Protein AF-A0A3N5YTM4-F1 (afdb_monomer)

Sequence (232 aa):
IAVLKCLGATTRQIIAAYLAQAVLLGIAGCALGLILAWAAMRSLPRLLGDLLPAGGWTARLTPSAAVQGVAIGLLVALLFSLVPLLDVRRVKPSLLLRDTGEGSGGRDWVRWAALAALVAALVGIASWQAASLRVGLAVSGGLAAVTLVLQAAGAALVRLLRPLASSRHVALRHAVLRLTRPGNQTRAVLLAVGLGTFFIVGVRSLQANLLREFSLAIDTTAADMFLIDVQP

Mean predicted aligned error: 11.57 Å

pLDDT: mean 79.08, std 13.73, range [43.31, 96.25]

Radius of gyration: 25.49 Å; Cα contacts (8 Å, |Δi|>4): 107; chains: 1; bounding box: 54×50×78 Å

Solvent-accessible surface area (backbone atoms only — not comparable to full-atom values): 13418 Å² total; per-residue (Å²): 108,61,68,49,46,74,74,67,50,49,74,66,58,54,52,50,52,55,49,50,51,47,51,52,52,24,52,53,49,36,53,52,49,50,53,49,50,52,53,50,48,66,45,45,56,77,77,40,51,92,78,49,71,99,64,88,78,77,72,69,90,50,70,67,59,53,53,51,50,42,52,52,45,40,49,51,41,50,49,66,47,48,58,62,55,56,56,58,75,70,65,53,67,78,58,74,79,42,93,60,95,69,82,73,96,65,88,56,63,66,59,53,51,49,52,50,49,42,52,51,49,52,40,48,52,41,14,58,75,57,78,28,64,69,56,11,49,50,53,49,49,49,54,50,49,51,51,49,49,48,53,49,50,47,52,47,52,47,58,69,44,51,71,49,45,75,46,90,50,65,69,55,19,55,54,36,51,55,66,65,39,91,88,43,62,64,56,59,50,50,44,55,53,50,53,51,50,49,50,56,50,46,53,52,48,51,52,52,49,50,53,50,50,53,53,50,55,54,73,76,64,65,67,94,70,85,85,80,85,80,80,133

Structure (mmCIF, N/CA/C/O backbone):
data_AF-A0A3N5YTM4-F1
#
_entry.id   AF-A0A3N5YTM4-F1
#
loop_
_atom_site.group_PDB
_atom_site.id
_atom_site.type_symbol
_atom_site.label_atom_id
_atom_site.label_alt_id
_atom_site.label_comp_id
_atom_site.label_asym_id
_atom_site.label_entity_id
_atom_site.label_seq_id
_atom_site.pdbx_PDB_ins_code
_atom_site.Cartn_x
_atom_site.Cartn_y
_atom_site.Cartn_z
_atom_site.occupancy
_atom_site.B_iso_or_equiv
_atom_site.auth_seq_id
_atom_site.auth_comp_id
_atom_site.auth_asym_id
_atom_site.auth_atom_id
_atom_site.pdbx_PDB_model_num
ATOM 1 N N . ILE A 1 1 ? -3.980 6.363 24.543 1.00 71.75 1 ILE A N 1
ATOM 2 C CA . ILE A 1 1 ? -4.808 7.590 24.364 1.00 71.75 1 ILE A CA 1
ATOM 3 C C . ILE A 1 1 ? -5.581 7.953 25.632 1.00 71.75 1 ILE A C 1
ATOM 5 O O . ILE A 1 1 ? -5.344 9.040 26.135 1.00 71.75 1 ILE A O 1
ATOM 9 N N . ALA A 1 2 ? -6.460 7.088 26.166 1.00 70.44 2 ALA A N 1
ATOM 10 C CA . ALA A 1 2 ? -7.223 7.398 27.389 1.00 70.44 2 ALA A CA 1
ATOM 11 C C . ALA A 1 2 ? -6.325 7.763 28.579 1.00 70.44 2 ALA A C 1
ATOM 13 O O . ALA A 1 2 ? -6.498 8.835 29.138 1.00 70.44 2 ALA A O 1
ATOM 14 N N . VAL A 1 3 ? -5.307 6.948 28.876 1.00 79.38 3 VAL A N 1
ATOM 15 C CA . VAL A 1 3 ? -4.342 7.226 29.957 1.00 79.38 3 VAL A CA 1
ATOM 16 C C . VAL A 1 3 ? -3.636 8.576 29.764 1.00 79.38 3 VAL A C 1
ATOM 18 O O . VAL A 1 3 ? -3.591 9.376 30.686 1.00 79.38 3 VAL A O 1
ATOM 21 N N . LEU A 1 4 ? -3.165 8.884 28.548 1.00 79.75 4 LEU A N 1
ATOM 22 C CA . LEU A 1 4 ? -2.533 10.177 28.238 1.00 79.75 4 LEU A CA 1
ATOM 23 C C . LEU A 1 4 ? -3.497 11.358 28.427 1.00 79.75 4 LEU A C 1
ATOM 25 O O . LEU A 1 4 ? -3.102 12.380 28.976 1.00 79.75 4 LEU A O 1
ATOM 29 N N . LYS A 1 5 ? -4.767 11.214 28.022 1.00 78.69 5 LYS A N 1
ATOM 30 C CA . LYS A 1 5 ? -5.800 12.231 28.277 1.00 78.69 5 LYS A CA 1
ATOM 31 C C . LYS A 1 5 ? -6.082 12.392 29.777 1.00 78.69 5 LYS A C 1
ATOM 33 O O . LYS A 1 5 ? -6.268 13.516 30.224 1.00 78.69 5 LYS A O 1
ATOM 38 N N . CYS A 1 6 ? -6.085 11.301 30.546 1.00 78.62 6 CYS A N 1
ATOM 39 C CA . CYS A 1 6 ? -6.237 11.335 32.005 1.00 78.62 6 CYS A CA 1
ATOM 40 C C . CYS A 1 6 ? -5.046 12.007 32.707 1.00 78.62 6 CYS A C 1
ATOM 42 O O . CYS A 1 6 ? -5.238 12.653 33.727 1.00 78.62 6 CYS A O 1
ATOM 44 N N . LEU A 1 7 ? -3.843 11.915 32.134 1.00 82.69 7 LEU A N 1
ATOM 45 C CA . LEU A 1 7 ? -2.636 12.611 32.597 1.00 82.69 7 LEU A CA 1
ATOM 46 C C . LEU A 1 7 ? -2.564 14.088 32.147 1.00 82.69 7 LEU A C 1
ATOM 48 O O . LEU A 1 7 ? -1.553 14.744 32.373 1.00 82.69 7 LEU A O 1
ATOM 52 N N . GLY A 1 8 ? -3.609 14.619 31.499 1.00 84.50 8 GLY A N 1
ATOM 53 C CA . GLY A 1 8 ? -3.690 16.026 31.085 1.00 84.50 8 GLY A CA 1
ATOM 54 C C . GLY A 1 8 ? -3.173 16.329 29.674 1.00 84.50 8 GLY A C 1
ATOM 55 O O . GLY A 1 8 ? -3.125 17.495 29.283 1.00 84.50 8 GLY A O 1
ATOM 56 N N . ALA A 1 9 ? -2.817 15.318 28.872 1.00 84.62 9 ALA A N 1
ATOM 57 C CA . ALA A 1 9 ? -2.362 15.550 27.502 1.00 84.62 9 ALA A CA 1
ATOM 58 C C . ALA A 1 9 ? -3.501 16.063 26.605 1.00 84.62 9 ALA A C 1
ATOM 60 O O . ALA A 1 9 ? -4.578 15.464 26.502 1.00 84.62 9 ALA A O 1
ATOM 61 N N . THR A 1 10 ? -3.234 17.149 25.883 1.00 85.12 10 THR A N 1
ATOM 62 C CA . THR A 1 10 ? -4.172 17.714 24.908 1.00 85.12 10 THR A CA 1
ATOM 63 C C . THR A 1 10 ? -4.260 16.839 23.655 1.00 85.12 10 THR A C 1
ATOM 65 O O . THR A 1 10 ? -3.301 16.184 23.243 1.00 85.12 10 THR A O 1
ATOM 68 N N . THR A 1 11 ? -5.403 16.873 22.963 1.00 80.56 11 THR A N 1
ATOM 69 C CA . THR A 1 11 ? -5.591 16.143 21.694 1.00 80.56 11 THR A CA 1
ATOM 70 C C . THR A 1 11 ? -4.531 16.508 20.643 1.00 80.56 11 THR A C 1
ATOM 72 O O . THR A 1 11 ? -4.123 15.643 19.873 1.00 80.56 11 THR A O 1
ATOM 75 N N . ARG A 1 12 ? -4.041 17.760 20.628 1.00 84.38 12 ARG A N 1
ATOM 76 C CA . ARG A 1 12 ? -2.973 18.203 19.713 1.00 84.38 12 ARG A CA 1
ATOM 77 C C . ARG A 1 12 ? -1.640 17.515 20.007 1.00 84.38 12 ARG A C 1
ATOM 79 O O . ARG A 1 12 ? -0.997 17.067 19.067 1.00 84.38 12 ARG A O 1
ATOM 86 N N . GLN A 1 13 ? -1.260 17.380 21.279 1.00 86.56 13 GLN A N 1
ATOM 87 C CA . GLN A 1 13 ? -0.031 16.678 21.677 1.00 86.56 13 GLN A CA 1
ATOM 88 C C . GLN A 1 13 ? -0.081 15.198 21.295 1.00 86.56 13 GLN A C 1
ATOM 90 O O . GLN A 1 13 ? 0.885 14.665 20.759 1.00 86.56 13 GLN A O 1
ATOM 95 N N . ILE A 1 14 ? -1.230 14.551 21.504 1.00 86.06 14 ILE A N 1
ATOM 96 C CA . ILE A 1 14 ? -1.425 13.145 21.133 1.00 86.06 14 ILE A CA 1
ATOM 97 C C . ILE A 1 14 ? -1.286 12.974 19.613 1.00 86.06 14 ILE A C 1
ATOM 99 O O . ILE A 1 14 ? -0.529 12.122 19.159 1.00 86.06 14 ILE A O 1
ATOM 103 N N . ILE A 1 15 ? -1.970 13.810 18.825 1.00 84.94 15 ILE A N 1
ATOM 104 C CA . ILE A 1 15 ? -1.878 13.805 17.356 1.00 84.94 15 ILE A CA 1
ATOM 105 C C . ILE A 1 15 ? -0.436 14.045 16.895 1.00 84.94 15 ILE A C 1
ATOM 107 O O . ILE A 1 15 ? 0.045 13.309 16.042 1.00 84.94 15 ILE A O 1
ATOM 111 N N . ALA A 1 16 ? 0.262 15.029 17.467 1.00 88.44 16 ALA A N 1
ATOM 112 C CA . ALA A 1 16 ? 1.644 15.338 17.108 1.00 88.44 16 ALA A CA 1
ATOM 113 C C . ALA A 1 16 ? 2.597 14.170 17.410 1.00 88.44 16 ALA A C 1
ATOM 115 O O . ALA A 1 16 ? 3.424 13.836 16.568 1.00 88.44 16 ALA A O 1
ATOM 116 N N . ALA A 1 17 ? 2.444 13.506 18.560 1.00 89.81 17 ALA A N 1
ATOM 117 C CA . ALA A 1 17 ? 3.257 12.347 18.923 1.00 89.81 17 ALA A CA 1
ATOM 118 C C . ALA A 1 17 ? 3.041 11.164 17.964 1.00 89.81 17 ALA A C 1
ATOM 120 O O . ALA A 1 17 ? 4.009 10.588 17.468 1.00 89.81 17 ALA A O 1
ATOM 121 N N . TYR A 1 18 ? 1.785 10.833 17.640 1.00 87.75 18 TYR A N 1
ATOM 122 C CA . TYR A 1 18 ? 1.486 9.762 16.680 1.00 87.75 18 TYR A CA 1
ATOM 123 C C . TYR A 1 18 ? 1.918 10.113 15.254 1.00 87.75 18 TYR A C 1
ATOM 125 O O . TYR A 1 18 ? 2.386 9.240 14.525 1.00 87.75 18 TYR A O 1
ATOM 133 N N . LEU A 1 19 ? 1.805 11.382 14.856 1.00 89.31 19 LEU A N 1
ATOM 134 C CA . LEU A 1 19 ? 2.291 11.845 13.560 1.00 89.31 19 LEU A CA 1
ATOM 135 C C . LEU A 1 19 ? 3.818 11.736 13.478 1.00 89.31 19 LEU A C 1
ATOM 137 O O . LEU A 1 19 ? 4.332 11.212 12.494 1.00 89.31 19 LEU A O 1
ATOM 141 N N . ALA A 1 20 ? 4.536 12.156 14.522 1.00 91.62 20 ALA A N 1
ATOM 142 C CA . ALA A 1 20 ? 5.987 12.010 14.605 1.00 91.62 20 ALA A CA 1
ATOM 143 C C . ALA A 1 20 ? 6.406 10.534 14.543 1.00 91.62 20 ALA A C 1
ATOM 145 O O . ALA A 1 20 ? 7.311 10.185 13.787 1.00 91.62 20 ALA A O 1
ATOM 146 N N . GLN A 1 21 ? 5.704 9.649 15.258 1.00 92.06 21 GLN A N 1
ATOM 147 C CA . GLN A 1 21 ? 5.936 8.206 15.187 1.00 92.06 21 GLN A CA 1
ATOM 148 C C . GLN A 1 21 ? 5.709 7.659 13.768 1.00 92.06 21 GLN A C 1
ATOM 150 O O . GLN A 1 21 ? 6.520 6.874 13.281 1.00 92.06 21 GLN A O 1
ATOM 155 N N . ALA A 1 22 ? 4.641 8.081 13.088 1.00 91.19 22 ALA A N 1
ATOM 156 C CA . ALA A 1 22 ? 4.356 7.657 11.720 1.00 91.19 22 ALA A CA 1
ATOM 157 C C . ALA A 1 22 ? 5.421 8.140 10.725 1.00 91.19 22 ALA A C 1
ATOM 159 O O . ALA A 1 22 ? 5.836 7.373 9.861 1.00 91.19 22 ALA A O 1
ATOM 160 N N . VAL A 1 23 ? 5.902 9.378 10.872 1.00 93.06 23 VAL A N 1
ATOM 161 C CA . VAL A 1 23 ? 6.998 9.922 10.056 1.00 93.06 23 VAL A CA 1
ATOM 162 C C . VAL A 1 23 ? 8.289 9.146 10.296 1.00 93.06 23 VAL A C 1
ATOM 164 O O . VAL A 1 23 ? 8.927 8.731 9.334 1.00 93.06 23 VAL A O 1
ATOM 167 N N . LEU A 1 24 ? 8.654 8.893 11.555 1.00 94.69 24 LEU A N 1
ATOM 168 C CA . LEU A 1 24 ? 9.857 8.129 11.902 1.00 94.69 24 LEU A CA 1
ATOM 169 C C . LEU A 1 24 ? 9.813 6.707 11.333 1.00 94.69 24 LEU A C 1
ATOM 171 O O . LEU A 1 24 ? 10.778 6.261 10.715 1.00 94.69 24 LEU A O 1
ATOM 175 N N . LEU A 1 25 ? 8.680 6.014 11.483 1.00 94.56 25 LEU A N 1
ATOM 176 C CA . LEU A 1 25 ? 8.472 4.689 10.895 1.00 94.56 25 LEU A CA 1
ATOM 177 C C . LEU A 1 25 ? 8.487 4.736 9.363 1.00 94.56 25 LEU A C 1
ATOM 179 O O . LEU A 1 25 ? 9.042 3.838 8.735 1.00 94.56 25 LEU A O 1
ATOM 183 N N . GLY A 1 26 ? 7.923 5.785 8.760 1.00 94.38 26 GLY A N 1
ATOM 184 C CA . GLY A 1 26 ? 7.953 6.007 7.315 1.00 94.38 26 GLY A CA 1
ATOM 185 C C . GLY A 1 26 ? 9.376 6.190 6.787 1.00 94.38 26 GLY A C 1
ATOM 186 O O . GLY A 1 26 ? 9.752 5.537 5.816 1.00 94.38 26 GLY A O 1
ATOM 187 N N . ILE A 1 27 ? 10.192 7.007 7.456 1.00 95.19 27 ILE A N 1
ATOM 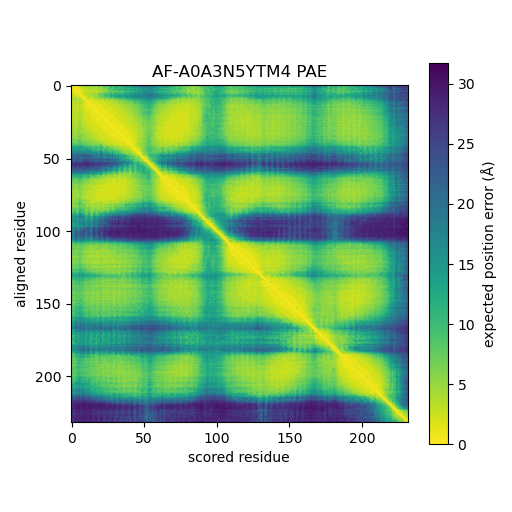188 C CA . ILE A 1 27 ? 11.607 7.216 7.116 1.00 95.19 27 ILE A CA 1
ATOM 189 C C . ILE A 1 27 ? 12.391 5.909 7.265 1.00 95.19 27 ILE A C 1
ATOM 191 O O . ILE A 1 27 ? 13.109 5.523 6.343 1.00 95.19 27 ILE A O 1
ATOM 195 N N . ALA A 1 28 ? 12.221 5.199 8.384 1.00 96.00 28 ALA A N 1
ATOM 196 C CA . ALA A 1 28 ? 12.876 3.912 8.612 1.00 96.00 28 ALA A CA 1
ATOM 197 C C . ALA A 1 28 ? 12.480 2.875 7.546 1.00 96.00 28 ALA A C 1
ATOM 199 O O . ALA A 1 28 ? 13.339 2.183 7.001 1.00 96.00 28 ALA A O 1
ATOM 200 N N . GLY A 1 29 ? 11.194 2.810 7.193 1.00 95.12 29 GLY A N 1
ATOM 201 C CA . GLY A 1 29 ? 10.684 1.943 6.133 1.00 95.12 29 GLY A CA 1
ATOM 202 C C . GLY A 1 29 ? 11.250 2.293 4.756 1.00 95.12 29 GLY A C 1
ATOM 203 O O . GLY A 1 29 ? 11.660 1.396 4.024 1.00 95.12 29 GLY A O 1
ATOM 204 N N . CYS A 1 30 ? 11.347 3.582 4.418 1.00 95.50 30 CYS A N 1
ATOM 205 C CA . CYS A 1 30 ? 11.960 4.031 3.166 1.00 95.50 30 CYS A CA 1
ATOM 206 C C . CYS A 1 30 ? 13.455 3.687 3.111 1.00 95.50 30 CYS A C 1
ATOM 208 O O . CYS A 1 30 ? 13.933 3.210 2.083 1.00 95.50 30 CYS A O 1
ATOM 210 N N . ALA A 1 31 ? 14.186 3.872 4.214 1.00 95.06 31 ALA A N 1
ATOM 211 C CA . ALA A 1 31 ? 15.597 3.507 4.306 1.00 95.06 31 ALA A CA 1
ATOM 212 C C . ALA A 1 31 ? 15.801 1.997 4.100 1.00 95.06 31 ALA A C 1
ATOM 214 O O . ALA A 1 31 ? 16.619 1.593 3.274 1.00 95.06 31 ALA A O 1
ATOM 215 N N . LEU A 1 32 ? 15.006 1.162 4.778 1.00 96.25 32 LEU A N 1
ATOM 216 C CA . LEU A 1 32 ? 15.022 -0.290 4.578 1.00 96.25 32 LEU A CA 1
ATOM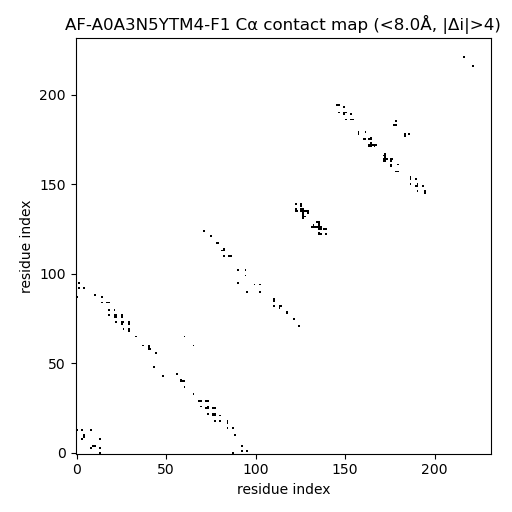 217 C C . LEU A 1 32 ? 14.656 -0.673 3.140 1.00 96.25 32 LEU A C 1
ATOM 219 O O . LEU A 1 32 ? 15.318 -1.521 2.547 1.00 96.25 32 LEU A O 1
ATOM 223 N N . GLY A 1 33 ? 13.648 -0.024 2.556 1.00 93.88 33 GLY A N 1
ATOM 224 C CA . GLY A 1 33 ? 13.243 -0.238 1.168 1.00 93.88 33 GLY A CA 1
ATOM 225 C C . GLY A 1 33 ? 14.362 0.066 0.170 1.00 93.88 33 GLY A C 1
ATOM 226 O O . GLY A 1 33 ? 14.596 -0.728 -0.738 1.00 93.88 33 GLY A O 1
ATOM 227 N N . LEU A 1 34 ? 15.104 1.161 0.362 1.00 93.56 34 LEU A N 1
ATOM 228 C CA . LEU A 1 34 ? 16.260 1.502 -0.473 1.00 93.56 34 LEU A CA 1
ATOM 229 C C . LEU A 1 34 ? 17.407 0.499 -0.318 1.00 93.56 34 LEU A C 1
ATOM 231 O O . LEU A 1 34 ? 18.008 0.111 -1.320 1.00 93.56 34 LEU A O 1
ATOM 235 N N . ILE A 1 35 ? 17.689 0.048 0.908 1.00 93.50 35 ILE A N 1
ATOM 236 C CA . ILE A 1 35 ? 18.705 -0.984 1.166 1.00 93.50 35 ILE A CA 1
ATOM 237 C C . ILE A 1 35 ? 18.328 -2.287 0.452 1.00 93.50 35 ILE A C 1
ATOM 239 O O . ILE A 1 35 ? 19.168 -2.885 -0.221 1.00 93.50 35 ILE A O 1
ATOM 243 N N . LEU A 1 36 ? 17.062 -2.703 0.544 1.00 93.12 36 LEU A N 1
ATOM 244 C CA . LEU A 1 36 ? 16.554 -3.892 -0.141 1.00 93.12 36 LEU A CA 1
ATOM 245 C C . LEU A 1 36 ? 16.602 -3.739 -1.664 1.00 93.12 36 LEU A C 1
ATOM 247 O O . LEU A 1 36 ? 17.037 -4.663 -2.349 1.00 93.12 36 LEU A O 1
ATOM 251 N N . ALA A 1 37 ? 16.212 -2.580 -2.197 1.00 90.38 37 ALA A N 1
ATOM 252 C CA . ALA A 1 37 ? 16.280 -2.297 -3.628 1.00 90.38 37 ALA A CA 1
ATOM 253 C C . ALA A 1 37 ? 17.726 -2.351 -4.143 1.00 90.38 37 ALA A C 1
ATOM 255 O O . ALA A 1 37 ? 17.995 -2.977 -5.167 1.00 90.38 37 ALA A O 1
ATOM 256 N N . TRP A 1 38 ? 18.668 -1.758 -3.407 1.00 89.25 38 TRP A N 1
ATOM 257 C CA . TRP A 1 38 ? 20.092 -1.815 -3.726 1.00 89.25 38 TRP A CA 1
ATOM 258 C C . TRP A 1 38 ? 20.634 -3.251 -3.685 1.00 89.25 38 TRP A C 1
ATOM 260 O O . TRP A 1 38 ? 21.325 -3.677 -4.613 1.00 89.25 38 TRP A O 1
ATOM 270 N N . ALA A 1 39 ? 20.278 -4.022 -2.653 1.00 89.50 39 ALA A N 1
ATOM 271 C CA . ALA A 1 39 ? 20.685 -5.418 -2.518 1.00 89.50 39 ALA A CA 1
ATOM 272 C C . ALA A 1 39 ? 20.134 -6.290 -3.658 1.00 89.50 39 ALA A C 1
ATOM 274 O O . ALA A 1 39 ? 20.887 -7.062 -4.254 1.00 89.50 39 ALA A O 1
ATOM 275 N N . ALA A 1 40 ? 18.854 -6.123 -4.006 1.00 87.31 40 ALA A N 1
ATOM 276 C CA . ALA A 1 40 ? 18.210 -6.819 -5.117 1.00 87.31 40 ALA A CA 1
ATOM 277 C C . ALA A 1 40 ? 18.856 -6.461 -6.465 1.00 87.31 40 ALA A C 1
ATOM 279 O O . ALA A 1 40 ? 19.160 -7.334 -7.274 1.00 87.31 40 ALA A O 1
ATOM 280 N N . MET A 1 41 ? 19.137 -5.178 -6.697 1.00 84.94 41 MET A N 1
ATOM 281 C CA . MET A 1 41 ? 19.752 -4.720 -7.942 1.00 84.94 41 MET A CA 1
ATOM 282 C C . MET A 1 41 ? 21.187 -5.242 -8.107 1.00 84.94 41 MET A C 1
ATOM 284 O O . MET A 1 41 ? 21.615 -5.531 -9.222 1.00 84.94 41 MET A O 1
ATOM 288 N N . ARG A 1 42 ? 21.920 -5.435 -7.002 1.00 83.38 42 ARG A N 1
ATOM 289 C CA . ARG A 1 42 ? 23.266 -6.025 -7.019 1.00 83.38 42 ARG A CA 1
ATOM 290 C C . ARG A 1 42 ? 23.269 -7.552 -7.139 1.00 83.38 42 ARG A C 1
ATOM 292 O O . ARG A 1 42 ? 24.252 -8.103 -7.637 1.00 83.38 42 ARG A O 1
ATOM 299 N N . SER A 1 43 ? 22.217 -8.240 -6.696 1.00 82.62 43 SER A N 1
ATOM 300 C CA . SER A 1 43 ? 22.093 -9.696 -6.844 1.00 82.62 43 SER A CA 1
ATOM 301 C C . SER A 1 43 ? 21.577 -10.117 -8.223 1.00 82.62 43 SER A C 1
ATOM 303 O O . SER A 1 43 ? 21.944 -11.195 -8.685 1.00 82.62 43 SER A O 1
ATOM 305 N N . LEU A 1 44 ? 20.806 -9.263 -8.908 1.00 78.25 44 LEU A N 1
ATOM 306 C CA . LEU A 1 44 ? 20.230 -9.528 -10.234 1.00 78.25 44 LEU A CA 1
ATOM 307 C C . LEU A 1 44 ? 21.250 -10.065 -11.262 1.00 78.25 44 LEU A C 1
ATOM 309 O O . LEU A 1 44 ? 21.011 -11.144 -11.800 1.00 78.25 44 LEU A O 1
ATOM 313 N N . PRO A 1 45 ? 22.409 -9.414 -11.504 1.00 75.06 45 PRO A N 1
ATOM 314 C CA . PRO A 1 45 ? 23.384 -9.902 -12.484 1.00 75.06 45 PRO A CA 1
ATOM 315 C C . PRO A 1 45 ? 23.985 -11.265 -12.126 1.00 75.06 45 PRO A C 1
ATOM 317 O O . PRO A 1 45 ? 24.380 -12.009 -13.012 1.00 75.06 45 PRO A O 1
ATOM 320 N N . ARG A 1 46 ? 24.050 -11.613 -10.833 1.00 73.50 46 ARG A N 1
ATOM 321 C CA . ARG A 1 46 ? 24.556 -12.921 -10.382 1.00 73.50 46 ARG A CA 1
ATOM 322 C C . ARG A 1 46 ? 23.553 -14.046 -10.626 1.00 73.50 46 ARG A C 1
ATOM 324 O O . ARG A 1 46 ? 23.961 -15.185 -10.776 1.00 73.50 46 ARG A O 1
ATOM 331 N N . LEU A 1 47 ? 22.260 -13.728 -10.615 1.00 71.69 47 LEU A N 1
ATOM 332 C CA . LEU A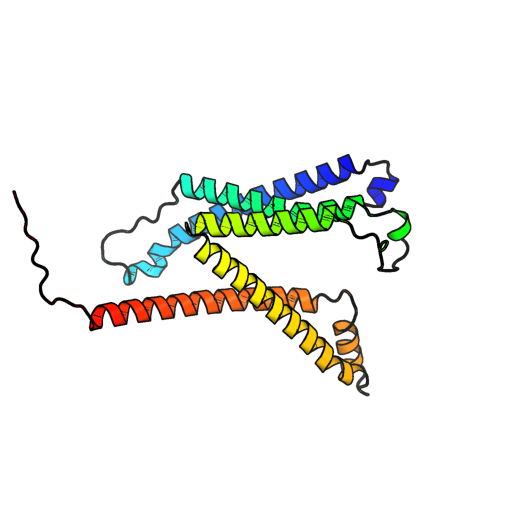 1 47 ? 21.167 -14.689 -10.790 1.00 71.69 47 LEU A CA 1
ATOM 333 C C . LEU A 1 47 ? 20.772 -14.868 -12.262 1.00 71.69 47 LEU A C 1
ATOM 335 O O . LEU A 1 47 ? 20.277 -15.923 -12.635 1.00 71.69 47 LEU A O 1
ATOM 339 N N . LEU A 1 48 ? 20.954 -13.825 -13.075 1.00 69.00 48 LEU A N 1
ATOM 340 C CA . LEU A 1 48 ? 20.515 -13.764 -14.475 1.00 69.00 48 LEU A CA 1
ATOM 341 C C . LEU A 1 48 ? 21.682 -13.717 -15.469 1.00 69.00 48 LEU A C 1
ATOM 343 O O . LEU A 1 48 ? 21.438 -13.594 -16.665 1.00 69.00 48 LEU A O 1
ATOM 347 N N . GLY A 1 49 ? 22.930 -13.782 -14.991 1.00 62.00 49 GLY A N 1
ATOM 348 C CA . GLY A 1 49 ? 24.137 -13.619 -15.806 1.00 62.00 49 GLY A CA 1
ATOM 349 C C . GLY A 1 49 ? 24.200 -14.551 -17.017 1.00 62.00 49 GLY A C 1
ATOM 350 O O . GLY A 1 49 ? 24.645 -14.118 -18.071 1.00 62.00 49 GLY A O 1
ATOM 351 N N . ASP A 1 50 ? 23.662 -15.767 -16.895 1.00 64.94 50 ASP A N 1
ATOM 352 C CA . ASP A 1 50 ? 23.650 -16.763 -17.977 1.00 64.94 50 ASP A CA 1
ATOM 353 C C . ASP A 1 50 ? 22.548 -16.520 -19.030 1.00 64.94 50 ASP A C 1
ATOM 355 O O . ASP A 1 50 ? 22.600 -17.077 -20.123 1.00 64.94 50 ASP A O 1
ATOM 359 N N . LEU A 1 51 ? 21.540 -15.694 -18.719 1.00 65.00 51 LEU A N 1
ATOM 360 C CA . LEU A 1 51 ? 20.416 -15.354 -19.609 1.00 65.00 51 LEU A CA 1
ATOM 361 C C . LEU A 1 51 ? 20.543 -13.949 -20.224 1.00 65.00 51 LEU A C 1
ATOM 363 O O . LEU A 1 51 ? 19.751 -13.580 -21.092 1.00 65.00 51 LEU A O 1
ATOM 367 N N . LEU A 1 52 ? 21.499 -13.144 -19.757 1.00 61.12 52 LEU A N 1
ATOM 368 C CA . LEU A 1 52 ? 21.739 -11.787 -20.239 1.00 61.12 52 LEU A CA 1
ATOM 369 C C . LEU A 1 52 ? 22.747 -11.825 -21.406 1.00 61.12 52 LEU A C 1
ATOM 371 O O . LEU A 1 52 ? 23.805 -12.437 -21.265 1.00 61.12 52 LEU A O 1
ATOM 375 N N . PRO A 1 53 ? 22.473 -11.153 -22.544 1.00 58.97 53 PRO A N 1
ATOM 376 C CA . PRO A 1 53 ? 23.451 -10.995 -23.621 1.00 58.97 53 PRO A CA 1
ATOM 377 C C . PRO A 1 53 ? 24.769 -10.429 -23.079 1.00 58.97 53 PRO A C 1
ATOM 379 O O . PRO A 1 53 ? 24.744 -9.614 -22.157 1.00 58.97 53 PRO A O 1
ATOM 382 N N . ALA A 1 54 ? 25.904 -10.818 -23.668 1.00 53.56 54 ALA A N 1
ATOM 383 C CA . ALA A 1 54 ? 27.273 -10.576 -23.183 1.00 53.56 54 ALA A CA 1
ATOM 384 C C . ALA A 1 54 ? 27.746 -9.094 -23.108 1.00 53.56 54 ALA A C 1
ATOM 386 O O . ALA A 1 54 ? 28.943 -8.818 -23.148 1.00 53.56 54 ALA A O 1
ATOM 387 N N . GLY A 1 55 ? 26.838 -8.124 -22.979 1.00 54.06 55 GLY A N 1
ATOM 388 C CA . GLY A 1 55 ? 27.126 -6.729 -22.647 1.00 54.06 55 GLY A CA 1
ATOM 389 C C . GLY A 1 55 ? 26.737 -6.444 -21.198 1.00 54.06 55 GLY A C 1
ATOM 390 O O . GLY A 1 55 ? 25.570 -6.534 -20.843 1.00 54.06 55 GLY A O 1
ATOM 391 N N . GLY A 1 56 ? 27.704 -6.119 -20.338 1.00 54.03 56 GLY A N 1
ATOM 392 C CA . GLY A 1 56 ? 27.491 -5.933 -18.901 1.00 54.03 56 GLY A CA 1
ATOM 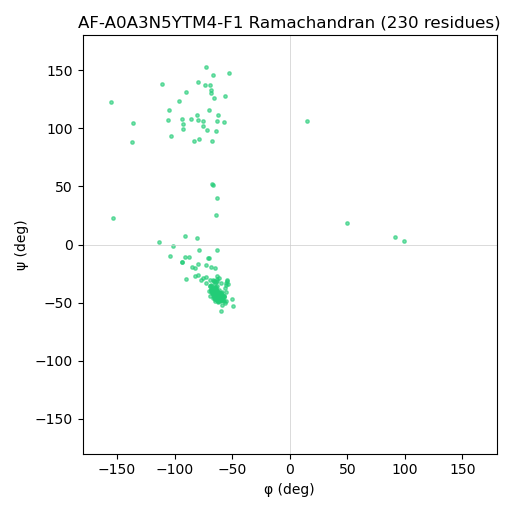393 C C . GLY A 1 56 ? 26.435 -4.876 -18.555 1.00 54.03 56 GLY A C 1
ATOM 394 O O . GLY A 1 56 ? 26.700 -3.675 -18.587 1.00 54.03 56 GLY A O 1
ATOM 395 N N . TRP A 1 57 ? 25.251 -5.320 -18.134 1.00 55.69 57 TRP A N 1
ATOM 396 C CA . TRP A 1 57 ? 24.218 -4.449 -17.577 1.00 55.69 57 TRP A CA 1
ATOM 397 C C . TRP A 1 57 ? 24.603 -4.053 -16.151 1.00 55.69 57 TRP A C 1
ATOM 399 O O . TRP A 1 57 ? 24.417 -4.817 -15.202 1.00 55.69 57 TRP A O 1
ATOM 409 N N . THR A 1 58 ? 25.121 -2.838 -15.959 1.00 58.41 58 THR A N 1
ATOM 410 C CA . THR A 1 58 ? 25.230 -2.272 -14.609 1.00 58.41 58 THR A CA 1
ATOM 411 C C . THR A 1 58 ? 23.892 -1.650 -14.232 1.00 58.41 58 THR A C 1
ATOM 413 O O . THR A 1 58 ? 23.659 -0.469 -14.486 1.00 58.41 58 THR A O 1
ATOM 416 N N . ALA A 1 59 ? 22.998 -2.436 -13.635 1.00 61.22 59 ALA A N 1
ATOM 417 C CA . ALA A 1 59 ? 21.807 -1.887 -13.002 1.00 61.22 59 ALA A CA 1
ATOM 418 C C . ALA A 1 59 ? 22.260 -0.982 -11.841 1.00 61.22 59 ALA A C 1
ATOM 420 O O . ALA A 1 59 ? 22.795 -1.455 -10.835 1.00 61.22 59 ALA A O 1
ATOM 421 N N . ARG A 1 60 ? 22.150 0.339 -12.020 1.00 67.44 60 ARG A N 1
ATOM 422 C CA . ARG A 1 60 ? 22.503 1.338 -11.006 1.00 67.44 60 ARG A CA 1
ATOM 423 C C . ARG A 1 60 ? 21.238 2.018 -10.512 1.00 67.44 60 ARG A C 1
ATOM 425 O O . ARG A 1 60 ? 20.367 2.378 -11.297 1.00 67.44 60 ARG A O 1
ATOM 432 N N . LEU A 1 61 ? 21.172 2.228 -9.202 1.00 74.69 61 LEU A N 1
ATOM 433 C CA . LEU A 1 61 ? 20.107 3.002 -8.585 1.00 74.69 61 LEU A CA 1
ATOM 434 C C . LEU A 1 61 ? 20.363 4.489 -8.869 1.00 74.69 61 LEU A C 1
ATOM 436 O O . LEU A 1 61 ? 21.287 5.081 -8.308 1.00 74.69 61 LEU A O 1
ATOM 440 N N . THR A 1 62 ? 19.582 5.091 -9.764 1.00 85.94 62 THR A N 1
ATOM 441 C CA . THR A 1 62 ? 19.705 6.522 -10.067 1.00 85.94 62 THR A CA 1
ATOM 442 C C . THR A 1 62 ? 19.234 7.352 -8.864 1.00 85.94 62 THR A C 1
ATOM 444 O O . THR A 1 62 ? 18.180 7.043 -8.299 1.00 85.94 62 THR A O 1
ATOM 447 N N . PRO A 1 63 ? 19.942 8.434 -8.475 1.00 86.56 63 PRO A N 1
ATOM 448 C CA . PRO A 1 63 ? 19.535 9.281 -7.350 1.00 86.56 63 PRO A CA 1
ATOM 449 C C . PRO A 1 63 ? 18.108 9.830 -7.476 1.00 86.56 63 PRO A C 1
ATOM 451 O O . PRO A 1 63 ? 17.387 9.913 -6.485 1.00 86.56 63 PRO A O 1
ATOM 454 N N . SER A 1 64 ? 17.666 10.138 -8.700 1.00 88.69 64 SER A N 1
ATOM 455 C CA . SER A 1 64 ? 16.298 10.589 -8.978 1.00 88.69 64 SER A CA 1
ATOM 456 C C . SER A 1 64 ? 15.244 9.550 -8.583 1.00 88.69 64 SER A C 1
ATOM 458 O O . SER A 1 64 ? 14.264 9.896 -7.927 1.00 88.69 64 SER A O 1
ATOM 460 N N . ALA A 1 65 ? 15.469 8.274 -8.909 1.00 86.88 65 ALA A N 1
ATOM 461 C CA . ALA A 1 65 ? 14.567 7.179 -8.561 1.00 86.88 65 ALA A CA 1
ATOM 462 C C . ALA A 1 65 ? 14.509 6.954 -7.042 1.00 86.88 65 ALA A C 1
ATOM 464 O O . ALA A 1 65 ? 13.436 6.706 -6.493 1.00 86.88 65 ALA A O 1
ATOM 465 N N . ALA A 1 66 ? 15.642 7.102 -6.346 1.00 89.31 66 ALA A N 1
ATOM 466 C CA . ALA A 1 66 ? 15.682 7.004 -4.888 1.00 89.31 66 ALA A CA 1
ATOM 467 C C . ALA A 1 66 ? 14.867 8.126 -4.222 1.00 89.31 66 ALA A C 1
ATOM 469 O O . ALA A 1 66 ? 14.047 7.851 -3.347 1.00 89.31 66 ALA A O 1
ATOM 470 N N . VAL A 1 67 ? 15.032 9.375 -4.673 1.00 91.94 67 VAL A N 1
ATOM 471 C CA . VAL A 1 67 ? 14.275 10.524 -4.149 1.00 91.94 67 VAL A CA 1
ATOM 472 C C . VAL A 1 67 ? 12.779 10.367 -4.415 1.00 91.94 67 VAL A C 1
ATOM 474 O O . VAL A 1 67 ? 11.977 10.566 -3.503 1.00 91.94 67 VAL A O 1
ATOM 477 N N . GLN A 1 68 ? 12.391 9.959 -5.626 1.00 89.94 68 GLN A N 1
ATOM 478 C CA . GLN A 1 68 ? 10.988 9.699 -5.958 1.00 89.94 68 GLN A CA 1
ATOM 479 C C . GLN A 1 68 ? 10.398 8.583 -5.089 1.00 89.94 68 GLN A C 1
ATOM 481 O O . GLN A 1 68 ? 9.312 8.752 -4.535 1.00 89.94 68 GLN A O 1
ATOM 486 N N . GLY A 1 69 ? 11.125 7.476 -4.911 1.00 90.81 69 GLY A N 1
ATOM 487 C CA . GLY A 1 69 ? 10.695 6.363 -4.065 1.00 90.81 69 GLY A CA 1
ATOM 488 C C . GLY A 1 69 ? 10.477 6.776 -2.608 1.00 90.81 69 GLY A C 1
ATOM 489 O O . GLY A 1 69 ? 9.441 6.452 -2.030 1.00 90.81 69 GLY A O 1
ATOM 490 N N . VAL A 1 70 ? 11.404 7.549 -2.033 1.00 93.12 70 VAL A N 1
ATOM 491 C CA . VAL A 1 70 ? 11.278 8.080 -0.663 1.00 93.12 70 VAL A CA 1
ATOM 492 C C . VAL A 1 70 ? 10.105 9.050 -0.552 1.00 93.12 70 VAL A C 1
ATOM 494 O O . VAL A 1 70 ? 9.322 8.952 0.391 1.00 93.12 70 VAL A O 1
ATOM 497 N N . ALA A 1 71 ? 9.947 9.962 -1.514 1.00 92.38 71 ALA A N 1
ATOM 498 C CA . ALA A 1 71 ? 8.861 10.937 -1.508 1.00 92.38 71 ALA A CA 1
ATOM 499 C C . ALA A 1 71 ? 7.489 10.248 -1.558 1.00 92.38 71 ALA A C 1
ATOM 501 O O . ALA A 1 71 ? 6.619 10.544 -0.738 1.00 92.38 71 ALA A O 1
ATOM 502 N N . ILE A 1 72 ? 7.314 9.287 -2.471 1.00 91.69 72 ILE A N 1
ATOM 503 C CA . ILE A 1 72 ? 6.074 8.513 -2.598 1.00 91.69 72 ILE A CA 1
ATOM 504 C C . ILE A 1 72 ? 5.846 7.673 -1.338 1.00 91.69 72 ILE A C 1
ATOM 506 O O . ILE A 1 72 ? 4.745 7.688 -0.794 1.00 91.69 72 ILE A O 1
ATOM 510 N N . GLY A 1 73 ? 6.870 6.972 -0.846 1.00 92.00 73 GLY A N 1
ATOM 511 C CA . GLY A 1 73 ? 6.765 6.123 0.342 1.00 92.00 73 GLY A CA 1
ATOM 512 C C . GLY A 1 73 ? 6.350 6.905 1.588 1.00 92.00 73 GLY A C 1
ATOM 513 O O . GLY A 1 73 ? 5.427 6.498 2.297 1.00 92.00 73 GLY A O 1
ATOM 514 N N . LEU A 1 74 ? 6.968 8.064 1.821 1.00 92.56 74 LEU A N 1
ATOM 515 C CA . LEU A 1 74 ? 6.637 8.927 2.952 1.00 92.56 74 LEU A CA 1
ATOM 516 C C . LEU A 1 74 ? 5.235 9.527 2.813 1.00 92.56 74 LEU A C 1
ATOM 518 O O . LEU A 1 74 ? 4.481 9.564 3.786 1.00 92.56 74 LEU A O 1
ATOM 522 N N . LEU A 1 75 ? 4.862 9.955 1.605 1.00 91.25 75 LEU A N 1
ATOM 523 C CA . LEU A 1 75 ? 3.532 10.484 1.328 1.00 91.25 75 LEU A CA 1
ATOM 524 C C . LEU A 1 75 ? 2.465 9.414 1.582 1.00 91.25 75 LEU A C 1
ATOM 526 O O . LEU A 1 75 ? 1.506 9.681 2.300 1.00 91.25 75 LEU A O 1
ATOM 530 N N . VAL A 1 76 ? 2.654 8.190 1.085 1.00 90.88 76 VAL A N 1
ATOM 531 C CA . VAL A 1 76 ? 1.742 7.063 1.336 1.00 90.88 76 VAL A CA 1
ATOM 532 C C . VAL A 1 76 ? 1.653 6.753 2.834 1.00 90.88 76 VAL A C 1
ATOM 534 O O . VAL A 1 76 ? 0.547 6.615 3.357 1.00 90.88 76 VAL A O 1
ATOM 537 N N . ALA A 1 77 ? 2.777 6.711 3.556 1.00 91.56 77 ALA A N 1
ATOM 538 C CA . ALA A 1 77 ? 2.780 6.487 5.004 1.00 91.56 77 ALA A CA 1
ATOM 539 C C . ALA A 1 77 ? 1.968 7.554 5.762 1.00 91.56 77 ALA A C 1
ATOM 541 O O . ALA A 1 77 ? 1.166 7.225 6.640 1.00 91.56 77 ALA A O 1
ATOM 542 N N . LEU A 1 78 ? 2.121 8.828 5.394 1.00 89.38 78 LEU A N 1
ATOM 543 C CA . LEU A 1 78 ? 1.360 9.940 5.970 1.00 89.38 78 LEU A CA 1
ATOM 544 C C . LEU A 1 78 ? -0.134 9.841 5.655 1.00 89.38 78 LEU A C 1
ATOM 546 O O . LEU A 1 78 ? -0.966 9.999 6.548 1.00 89.38 78 LEU A O 1
ATOM 550 N N . LEU A 1 79 ? -0.471 9.534 4.404 1.00 87.69 79 LEU A N 1
ATOM 551 C CA . LEU A 1 79 ? -1.839 9.345 3.925 1.00 87.69 79 LEU A CA 1
ATOM 552 C C . LEU A 1 79 ? -2.574 8.256 4.720 1.00 87.69 79 LEU A C 1
ATOM 554 O O . LEU A 1 79 ? -3.681 8.484 5.213 1.00 87.69 79 LEU A O 1
ATOM 558 N N . PHE A 1 80 ? -1.943 7.094 4.900 1.00 86.56 80 PHE A N 1
ATOM 559 C CA . PHE A 1 80 ? -2.520 5.985 5.664 1.00 86.56 80 PHE A CA 1
ATOM 560 C C . PHE A 1 80 ? -2.545 6.236 7.172 1.00 86.56 80 PHE A C 1
ATOM 562 O O . PHE A 1 80 ? -3.427 5.716 7.850 1.00 86.56 80 PHE A O 1
ATOM 569 N N . SER A 1 81 ? -1.623 7.042 7.698 1.00 87.19 81 SER A N 1
ATOM 570 C CA . SER A 1 81 ? -1.612 7.463 9.103 1.00 87.19 81 SER A CA 1
ATOM 571 C C . SER A 1 81 ? -2.715 8.487 9.408 1.00 87.19 81 SER A C 1
ATOM 573 O O . SER A 1 81 ? -3.321 8.469 10.479 1.00 87.19 81 SER A O 1
ATOM 575 N N . LEU A 1 82 ? -3.061 9.349 8.449 1.00 83.00 82 LEU A N 1
ATOM 576 C CA . LEU A 1 82 ? -4.044 10.414 8.650 1.00 83.00 82 LEU A CA 1
ATOM 577 C C . LEU A 1 82 ? -5.441 9.883 9.014 1.00 83.00 82 LEU A C 1
ATOM 579 O O . LEU A 1 82 ? -6.103 10.449 9.886 1.00 83.00 82 LEU A O 1
ATOM 583 N N . VAL A 1 83 ? -5.878 8.784 8.393 1.00 79.38 83 VAL A N 1
ATOM 584 C CA . VAL A 1 83 ? -7.192 8.164 8.649 1.00 79.38 83 VAL A CA 1
ATOM 585 C C . VAL A 1 83 ? -7.365 7.729 10.116 1.00 79.38 83 VAL A C 1
ATOM 587 O O . VAL A 1 83 ? -8.294 8.222 10.760 1.00 79.38 83 VAL A O 1
ATOM 590 N N . PRO A 1 84 ? -6.496 6.878 10.701 1.00 75.31 84 PRO A N 1
ATOM 591 C CA . PRO A 1 84 ? -6.606 6.504 12.108 1.00 75.31 84 PRO A CA 1
ATOM 592 C C . PRO A 1 84 ? -6.368 7.688 13.056 1.00 75.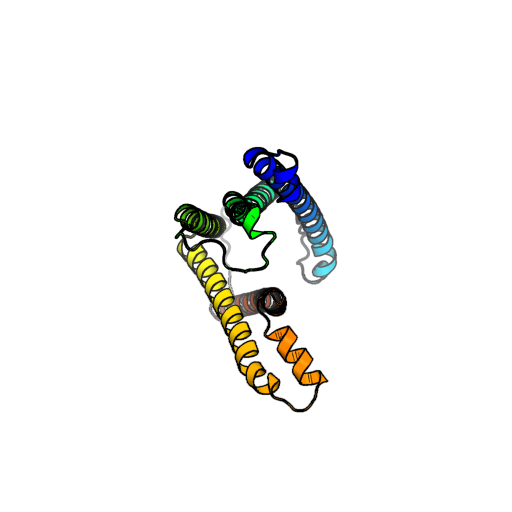31 84 PRO A C 1
ATOM 594 O O . PRO A 1 84 ? -6.997 7.740 14.113 1.00 75.31 84 PRO A O 1
ATOM 597 N N . LEU A 1 85 ? -5.531 8.677 12.702 1.00 76.44 85 LEU A N 1
ATOM 598 C CA . LEU A 1 85 ? -5.350 9.878 13.534 1.00 76.44 85 LEU A CA 1
ATOM 599 C C . LEU A 1 85 ? -6.627 10.727 13.638 1.00 76.44 85 LEU A C 1
ATOM 601 O O . LEU A 1 85 ? -6.875 11.337 14.683 1.00 76.44 85 LEU A O 1
ATOM 605 N N . LEU A 1 86 ? -7.452 10.772 12.591 1.00 71.94 86 LEU A N 1
ATOM 606 C CA . LEU A 1 86 ? -8.740 11.469 12.636 1.00 71.94 86 LEU A CA 1
ATOM 607 C C . LEU A 1 86 ? -9.737 10.771 13.562 1.00 71.94 86 LEU A C 1
ATOM 609 O O . LEU A 1 86 ? -10.460 11.458 14.287 1.00 71.94 86 LEU A O 1
ATOM 613 N N . ASP A 1 87 ? -9.709 9.440 13.632 1.00 69.25 87 ASP A N 1
ATOM 614 C CA . ASP A 1 87 ? -10.542 8.684 14.572 1.00 69.25 87 ASP A CA 1
ATOM 615 C C . ASP A 1 87 ? -10.179 9.008 16.039 1.00 69.25 87 ASP A C 1
ATOM 617 O O . ASP A 1 87 ? -11.064 9.094 16.896 1.00 69.25 87 ASP A O 1
ATOM 621 N N . VAL A 1 88 ? -8.911 9.331 16.336 1.00 66.31 88 VAL A N 1
ATOM 622 C CA . VAL A 1 88 ? -8.461 9.748 17.683 1.00 66.31 88 VAL A CA 1
ATOM 623 C C . VAL A 1 88 ? -9.115 11.055 18.154 1.00 66.31 88 VAL A C 1
ATOM 625 O O . VAL A 1 88 ? -9.339 11.225 19.361 1.00 66.31 88 VAL A O 1
ATOM 628 N N . ARG A 1 89 ? -9.481 11.974 17.243 1.00 65.12 89 ARG A N 1
ATOM 629 C CA . ARG A 1 89 ? -10.120 13.254 17.615 1.00 65.12 89 ARG A CA 1
ATOM 630 C C . ARG A 1 89 ? -11.438 13.055 18.360 1.00 65.12 89 ARG A C 1
ATOM 632 O O . ARG A 1 89 ? -11.761 13.868 19.225 1.00 65.12 89 ARG A O 1
ATOM 639 N N . ARG A 1 90 ? -12.190 11.996 18.044 1.00 57.34 90 ARG A N 1
ATOM 640 C CA . ARG A 1 90 ? -13.560 11.791 18.542 1.00 57.34 90 ARG A CA 1
ATOM 641 C C . ARG A 1 90 ? -13.682 10.796 19.686 1.00 57.34 90 ARG A C 1
ATOM 643 O O . ARG A 1 90 ? -14.779 10.635 20.218 1.00 57.34 90 ARG A O 1
ATOM 650 N N . VAL A 1 91 ? -12.587 10.177 20.127 1.00 53.78 91 VAL A N 1
ATOM 651 C CA . VAL A 1 91 ? -12.660 9.237 21.248 1.00 53.78 91 VAL A CA 1
ATOM 652 C C . VAL A 1 91 ? -12.909 10.002 22.553 1.00 53.78 91 VAL A C 1
ATOM 654 O O . VAL A 1 91 ? -11.988 10.578 23.153 1.00 53.78 91 VAL A O 1
ATOM 657 N N . LYS A 1 92 ? -14.182 10.037 22.969 1.00 49.53 92 LYS A N 1
ATOM 658 C CA . LYS A 1 92 ? -14.598 10.475 24.304 1.00 49.53 92 LYS A CA 1
ATOM 659 C C . LYS A 1 92 ? -14.049 9.462 25.323 1.00 49.53 92 LYS A C 1
ATOM 661 O O . LYS A 1 92 ? -14.314 8.271 25.167 1.00 49.53 92 LYS A O 1
ATOM 666 N N . PRO A 1 93 ? -13.305 9.901 26.356 1.00 48.53 93 PRO A N 1
ATOM 667 C CA . PRO A 1 93 ? -12.690 9.008 27.345 1.00 48.53 93 PRO A CA 1
ATOM 668 C C . PRO A 1 93 ? -13.678 8.044 28.022 1.00 48.53 93 PRO A C 1
ATOM 670 O O . PRO A 1 93 ? -13.310 6.920 28.341 1.00 48.53 93 PRO A O 1
ATOM 673 N N . SER A 1 94 ? -14.944 8.450 28.172 1.00 45.47 94 SER A N 1
ATOM 674 C CA . SER A 1 94 ? -16.009 7.658 28.801 1.00 45.47 94 SER A CA 1
ATOM 675 C C . SER A 1 94 ? -16.519 6.470 27.971 1.00 45.47 94 SER A C 1
ATOM 677 O O . SER A 1 94 ? -17.125 5.565 28.536 1.00 45.47 94 SER A O 1
ATOM 679 N N . LEU A 1 95 ? -16.261 6.438 26.656 1.00 50.59 95 LEU A N 1
ATOM 680 C CA . LEU A 1 95 ? -16.640 5.333 25.758 1.00 50.59 95 LEU A CA 1
ATOM 681 C C . LEU A 1 95 ? -15.547 4.261 25.623 1.00 50.59 95 LEU A C 1
ATOM 683 O O . LEU A 1 95 ? -15.806 3.207 25.067 1.00 50.59 95 LEU A O 1
ATOM 687 N N . LEU A 1 96 ? -14.331 4.511 26.124 1.00 48.62 96 LEU A N 1
ATOM 688 C CA . LEU A 1 96 ? -13.235 3.530 26.090 1.00 48.62 96 LEU A CA 1
ATOM 689 C C . LEU A 1 96 ? -13.262 2.546 27.272 1.00 48.62 96 LEU A C 1
ATOM 691 O O . LEU A 1 96 ? -12.642 1.494 27.187 1.00 48.62 96 LEU A O 1
ATOM 695 N N . LEU A 1 97 ? -13.956 2.885 28.367 1.00 47.38 97 LEU A N 1
ATOM 696 C CA . LEU A 1 97 ? -14.115 2.031 29.557 1.00 47.38 97 LEU A CA 1
ATOM 697 C C . LEU A 1 97 ? -15.393 1.177 29.527 1.00 47.38 97 LEU A C 1
ATOM 699 O O . LEU A 1 97 ? -15.514 0.226 30.292 1.00 47.38 97 LEU A O 1
ATOM 703 N N . ARG A 1 98 ? -16.344 1.496 28.643 1.00 47.84 98 ARG A N 1
ATOM 704 C CA . ARG A 1 98 ? -17.499 0.646 28.341 1.00 47.84 98 ARG A CA 1
ATOM 705 C C . ARG A 1 98 ? -17.237 0.032 26.977 1.00 47.84 98 ARG A C 1
ATOM 707 O O . ARG A 1 98 ? -17.312 0.738 25.980 1.00 47.84 98 ARG A O 1
ATOM 714 N N . ASP A 1 99 ? -16.924 -1.260 26.947 1.00 48.88 99 ASP A N 1
ATOM 715 C CA . ASP A 1 99 ? -16.793 -2.095 25.741 1.00 48.88 99 ASP A CA 1
ATOM 716 C C . ASP A 1 99 ? -18.157 -2.275 25.036 1.00 48.88 99 ASP A C 1
ATOM 718 O O . ASP A 1 99 ? -18.647 -3.372 24.789 1.00 48.88 99 ASP A O 1
ATOM 722 N N . THR A 1 100 ? -18.852 -1.169 24.785 1.00 43.31 100 THR A N 1
ATOM 723 C CA . THR A 1 100 ? -20.057 -1.101 23.969 1.00 43.31 100 THR A CA 1
ATOM 724 C C . THR A 1 100 ? -19.608 -0.523 22.641 1.00 43.31 100 THR A C 1
ATOM 726 O O . THR A 1 100 ? -19.464 0.692 22.511 1.00 43.31 100 THR A O 1
ATOM 729 N N . GLY A 1 101 ? -19.288 -1.415 21.703 1.00 45.53 101 GLY A N 1
ATOM 730 C CA . GLY A 1 101 ? -18.642 -1.157 20.413 1.00 45.53 101 GLY A CA 1
ATOM 731 C C . GLY A 1 101 ? -19.400 -0.281 19.409 1.00 45.53 101 GLY A C 1
ATOM 732 O O . GLY A 1 101 ? -19.340 -0.554 18.217 1.00 45.53 101 GLY A O 1
ATOM 733 N N . GLU A 1 102 ? -20.069 0.784 19.842 1.00 44.97 102 GLU A N 1
ATOM 734 C CA . GLU A 1 102 ? -20.776 1.726 18.976 1.00 44.97 102 GLU A CA 1
ATOM 735 C C . GLU A 1 102 ? -20.511 3.165 19.440 1.00 44.97 102 GLU A C 1
ATOM 737 O O . GLU A 1 102 ? -21.212 3.752 20.264 1.00 44.97 102 GLU A O 1
ATOM 742 N N . GLY A 1 103 ? -19.431 3.751 18.916 1.00 46.09 103 GLY A N 1
ATOM 743 C CA . GLY A 1 103 ? -19.140 5.171 19.081 1.00 46.09 103 GLY A CA 1
ATOM 744 C C . GLY A 1 103 ? -20.134 6.026 18.291 1.00 46.09 103 GLY A C 1
ATOM 745 O O . GLY A 1 103 ? -20.161 5.958 17.069 1.00 46.09 103 GLY A O 1
ATOM 746 N N . SER A 1 104 ? -20.931 6.824 19.009 1.00 46.50 104 SER A N 1
ATOM 747 C CA . SER A 1 104 ? -21.769 7.960 18.573 1.00 46.50 104 SER A CA 1
ATOM 748 C C . SER A 1 104 ? -22.047 8.098 17.061 1.00 46.50 104 SER A C 1
ATOM 750 O O . SER A 1 104 ? -21.199 8.588 16.312 1.00 46.50 104 SER A O 1
ATOM 752 N N . GLY A 1 105 ? -23.278 7.781 16.645 1.00 47.72 105 GLY A N 1
ATOM 753 C CA . GLY A 1 105 ? -23.795 7.854 15.269 1.00 47.72 105 GLY A CA 1
ATOM 754 C C . GLY A 1 105 ? -23.950 9.257 14.658 1.00 47.72 105 GLY A C 1
ATOM 755 O O . GLY A 1 105 ? -25.009 9.590 14.139 1.00 47.72 105 GLY A O 1
ATOM 756 N N . GLY A 1 106 ? -22.904 10.084 14.680 1.00 55.44 106 GLY A N 1
ATOM 757 C CA . GLY A 1 106 ? -22.839 11.321 13.899 1.00 55.44 106 GLY A CA 1
ATOM 758 C C . GLY A 1 106 ? -22.091 11.091 12.588 1.00 55.44 106 GLY A C 1
ATOM 759 O O . GLY A 1 106 ? -20.936 10.668 12.609 1.00 55.44 106 GLY A O 1
ATOM 760 N N . ARG A 1 107 ? -22.722 11.381 11.444 1.00 56.94 107 ARG A N 1
ATOM 761 C CA . ARG A 1 107 ? -22.104 11.271 10.112 1.00 56.94 107 ARG A CA 1
ATOM 762 C C . ARG A 1 107 ? -20.940 12.266 10.010 1.00 56.94 107 ARG A C 1
ATOM 764 O O . ARG A 1 107 ? -21.146 13.456 9.801 1.00 56.94 107 ARG A O 1
ATOM 771 N N . ASP A 1 108 ? -19.717 11.790 10.231 1.00 70.44 108 ASP A N 1
ATOM 772 C CA . ASP A 1 108 ? -18.530 12.644 10.269 1.00 70.44 108 ASP A CA 1
ATOM 773 C C . ASP A 1 108 ? -18.064 12.992 8.852 1.00 70.44 108 ASP A C 1
ATOM 775 O O . ASP A 1 108 ? -17.281 12.267 8.234 1.00 70.44 108 ASP A O 1
ATOM 779 N N . TRP A 1 109 ? -18.567 14.110 8.331 1.00 77.06 109 TRP A N 1
ATOM 780 C CA . TRP A 1 109 ? -18.194 14.629 7.014 1.00 77.06 109 TRP A CA 1
ATOM 781 C C . TRP A 1 109 ? -16.677 14.808 6.863 1.00 77.06 109 TRP A C 1
ATOM 783 O O . TRP A 1 109 ? -16.139 14.582 5.784 1.00 77.06 109 TRP A O 1
ATOM 793 N N . VAL A 1 110 ? -15.964 15.123 7.951 1.00 76.94 110 VAL A N 1
ATOM 794 C CA . VAL A 1 110 ? -14.502 15.296 7.939 1.00 76.94 110 VAL A CA 1
ATOM 795 C C . VAL A 1 110 ? -13.787 13.969 7.688 1.00 76.94 110 VAL A C 1
ATOM 797 O O . VAL A 1 110 ? -12.824 13.924 6.925 1.00 76.94 110 VAL A O 1
ATOM 800 N N . ARG A 1 111 ? -14.276 12.870 8.272 1.00 77.44 111 ARG A N 1
ATOM 801 C CA . ARG A 1 111 ? -13.732 11.527 8.030 1.00 77.44 111 ARG A CA 1
ATOM 802 C C . ARG A 1 111 ? -13.960 11.084 6.588 1.00 77.44 111 ARG A C 1
ATOM 804 O O . ARG A 1 111 ? -13.042 10.560 5.964 1.00 77.44 111 ARG A O 1
ATOM 811 N N . TRP A 1 112 ? -15.161 11.307 6.055 1.00 81.69 112 TRP A N 1
ATOM 812 C CA . TRP A 1 112 ? -15.460 11.000 4.654 1.00 81.69 112 TRP A CA 1
ATOM 813 C C . TRP A 1 112 ? -14.634 11.853 3.690 1.00 81.69 112 TRP A C 1
ATOM 815 O O . TRP A 1 112 ? -14.098 11.313 2.728 1.00 81.69 112 TRP A O 1
ATOM 825 N N . ALA A 1 113 ? -14.450 13.142 3.983 1.00 83.75 113 ALA A N 1
ATOM 826 C CA . ALA A 1 113 ? -13.582 14.022 3.206 1.00 83.75 113 ALA A CA 1
ATOM 827 C C . ALA A 1 113 ? -12.118 13.556 3.233 1.00 83.75 113 ALA A C 1
ATOM 829 O O . ALA A 1 113 ? -11.465 13.533 2.195 1.00 83.75 113 ALA A O 1
ATOM 830 N N . ALA A 1 114 ? -11.608 13.121 4.388 1.00 82.25 114 ALA A N 1
ATOM 831 C CA . ALA A 1 114 ? -10.249 12.598 4.496 1.00 82.25 114 ALA A CA 1
ATOM 832 C C . ALA A 1 114 ? -10.064 11.260 3.769 1.00 82.25 114 ALA A C 1
ATOM 834 O O . ALA A 1 114 ? -9.045 11.059 3.114 1.00 82.25 114 ALA A O 1
ATOM 835 N N . LEU A 1 115 ? -11.052 10.362 3.836 1.00 83.44 115 LEU A N 1
ATOM 836 C CA . LEU A 1 115 ? -11.055 9.125 3.051 1.00 83.44 115 LEU A CA 1
ATOM 837 C C . LEU A 1 115 ? -11.098 9.418 1.547 1.00 83.44 115 LEU A C 1
ATOM 839 O O . LEU A 1 115 ? -10.345 8.813 0.789 1.00 83.44 115 LEU A O 1
ATOM 843 N N . ALA A 1 116 ? -11.931 10.366 1.116 1.00 86.69 116 ALA A N 1
ATOM 844 C CA . ALA A 1 116 ? -11.983 10.792 -0.277 1.00 86.69 116 ALA A CA 1
ATOM 845 C C . ALA A 1 116 ? -10.646 11.402 -0.728 1.00 86.69 116 ALA A C 1
ATOM 847 O O . ALA A 1 116 ? -10.153 11.051 -1.796 1.00 86.69 116 ALA A O 1
ATOM 848 N N . ALA A 1 117 ? -10.021 12.242 0.102 1.00 87.12 117 ALA A N 1
ATOM 849 C CA . ALA A 1 117 ? -8.707 12.821 -0.167 1.00 87.12 117 ALA A CA 1
ATOM 850 C C . ALA A 1 117 ? -7.606 11.750 -0.245 1.00 87.12 117 ALA A C 1
ATOM 852 O O . ALA A 1 117 ? -6.772 11.802 -1.144 1.00 87.12 117 ALA A O 1
ATOM 853 N N . LEU A 1 118 ? -7.632 10.751 0.645 1.00 88.62 118 LEU A N 1
ATOM 854 C CA . LEU A 1 118 ? -6.727 9.601 0.608 1.00 88.62 118 LEU A CA 1
ATOM 855 C C . LEU A 1 118 ? -6.853 8.844 -0.719 1.00 88.62 118 LEU A C 1
ATOM 857 O O . LEU A 1 118 ? -5.851 8.6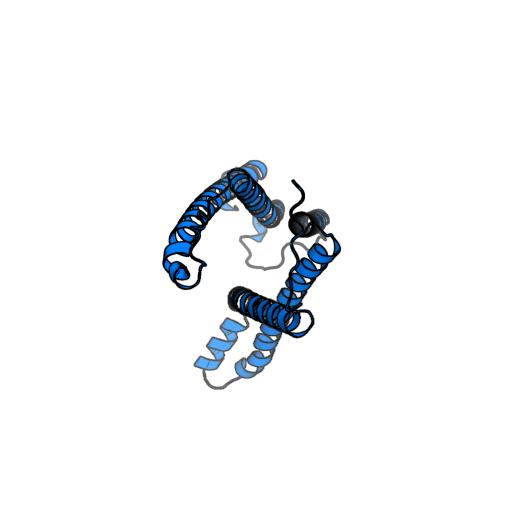07 -1.392 1.00 88.62 118 LEU A O 1
ATOM 861 N N . VAL A 1 119 ? -8.079 8.482 -1.106 1.00 88.31 119 VAL A N 1
ATOM 862 C CA . VAL A 1 119 ? -8.338 7.756 -2.358 1.00 88.31 119 VAL A CA 1
ATOM 863 C C . VAL A 1 119 ? -7.912 8.592 -3.562 1.00 88.31 119 VAL A C 1
ATOM 865 O O . VAL A 1 119 ? -7.202 8.085 -4.427 1.00 88.31 119 VAL A O 1
ATOM 868 N N . ALA A 1 120 ? -8.276 9.875 -3.600 1.00 89.50 120 ALA A N 1
ATOM 869 C CA . ALA A 1 120 ? -7.898 10.780 -4.681 1.00 89.50 120 ALA A CA 1
ATOM 870 C C . ALA A 1 120 ? -6.375 10.912 -4.812 1.00 89.50 120 ALA A C 1
ATOM 872 O O . ALA A 1 120 ? -5.849 10.871 -5.921 1.00 89.50 120 ALA A O 1
ATOM 873 N N . ALA A 1 121 ? -5.657 11.010 -3.693 1.00 88.88 121 ALA A N 1
ATOM 874 C CA . ALA A 1 121 ? -4.207 11.103 -3.703 1.00 88.88 121 ALA A CA 1
ATOM 875 C C . ALA A 1 121 ? -3.547 9.795 -4.170 1.00 88.88 121 ALA A C 1
ATOM 877 O O . ALA A 1 121 ? -2.634 9.845 -4.988 1.00 88.88 121 ALA A O 1
ATOM 878 N N . LEU A 1 122 ? -4.039 8.625 -3.742 1.00 88.50 122 LEU A N 1
ATOM 879 C CA . LEU A 1 122 ? -3.542 7.333 -4.237 1.00 88.50 122 LEU A CA 1
ATOM 880 C C . LEU A 1 122 ? -3.776 7.166 -5.746 1.00 88.50 122 LEU A C 1
ATOM 882 O O . LEU A 1 122 ? -2.857 6.776 -6.466 1.00 88.50 122 LEU A O 1
ATOM 886 N N . VAL A 1 123 ? -4.967 7.519 -6.237 1.00 90.19 123 VAL A N 1
ATOM 887 C CA . VAL A 1 123 ? -5.284 7.509 -7.676 1.00 90.19 123 VAL A CA 1
ATOM 888 C C . VAL A 1 123 ? -4.409 8.509 -8.436 1.00 90.19 123 VAL A C 1
ATOM 890 O O . VAL A 1 123 ? -3.930 8.198 -9.526 1.00 90.19 123 VAL A O 1
ATOM 893 N N . GLY A 1 124 ? -4.161 9.688 -7.863 1.00 89.25 124 GLY A N 1
ATOM 894 C CA . GLY A 1 124 ? -3.283 10.709 -8.432 1.00 89.25 124 GLY A CA 1
ATOM 895 C C . GLY A 1 124 ? -1.846 10.215 -8.587 1.00 89.25 124 GLY A C 1
ATOM 896 O O . GLY A 1 124 ? -1.276 10.333 -9.668 1.00 89.25 124 GLY A O 1
ATOM 897 N N . ILE A 1 125 ? -1.289 9.579 -7.552 1.00 88.44 125 ILE A N 1
ATOM 898 C CA . ILE A 1 125 ? 0.052 8.972 -7.591 1.00 88.44 125 ILE A CA 1
ATOM 899 C C . ILE A 1 125 ? 0.111 7.861 -8.640 1.00 88.44 125 ILE A C 1
ATOM 901 O O . ILE A 1 125 ? 1.055 7.819 -9.426 1.00 88.44 125 ILE A O 1
ATOM 905 N N . ALA A 1 126 ? -0.891 6.977 -8.677 1.00 88.50 126 ALA A N 1
ATOM 906 C CA . ALA A 1 126 ? -0.949 5.891 -9.652 1.00 88.50 126 ALA A CA 1
ATOM 907 C C . ALA A 1 126 ? -1.025 6.424 -11.091 1.00 88.50 126 ALA A C 1
ATOM 909 O O . ALA A 1 126 ? -0.332 5.932 -11.977 1.00 88.50 126 ALA A O 1
ATOM 910 N N . SER A 1 127 ? -1.826 7.466 -11.318 1.00 90.25 127 SER A N 1
ATOM 911 C CA . SER A 1 127 ? -1.976 8.107 -12.630 1.00 90.25 127 SER A CA 1
ATOM 912 C C . SER A 1 127 ? -0.709 8.839 -13.061 1.00 90.25 127 SER A C 1
ATOM 914 O O . SER A 1 127 ? -0.343 8.784 -14.234 1.00 90.25 127 SER A O 1
ATOM 916 N N . TRP A 1 128 ? -0.023 9.489 -12.117 1.00 90.06 128 TRP A N 1
ATOM 917 C CA . TRP A 1 128 ? 1.255 10.149 -12.359 1.00 90.06 128 TRP A CA 1
ATOM 918 C C . TRP A 1 128 ? 2.352 9.141 -12.715 1.00 90.06 128 TRP A C 1
ATOM 920 O O . TRP A 1 128 ? 3.046 9.332 -13.709 1.00 90.06 128 TRP A O 1
ATOM 930 N N . GLN A 1 129 ? 2.453 8.029 -11.978 1.00 87.81 129 GLN A N 1
ATOM 931 C CA . GLN A 1 129 ? 3.411 6.961 -12.288 1.00 87.81 129 GLN A CA 1
ATOM 932 C C . GLN A 1 129 ? 3.120 6.273 -13.624 1.00 87.81 129 GLN A C 1
ATOM 934 O O . GLN A 1 129 ? 4.046 5.917 -14.345 1.00 87.81 129 GLN A O 1
ATOM 939 N N . ALA A 1 130 ? 1.845 6.100 -13.974 1.00 85.81 130 ALA A N 1
ATOM 940 C CA . ALA A 1 130 ? 1.454 5.486 -15.237 1.00 85.81 130 ALA A CA 1
ATOM 941 C C . ALA A 1 130 ? 1.556 6.436 -16.447 1.00 85.81 130 ALA A C 1
ATOM 943 O O . ALA A 1 130 ? 1.255 6.010 -17.560 1.00 85.81 130 ALA A O 1
ATOM 944 N N . ALA A 1 131 ? 1.889 7.720 -16.236 1.00 87.50 131 ALA A N 1
ATOM 945 C CA . ALA A 1 131 ? 1.842 8.794 -17.239 1.00 87.50 131 ALA A CA 1
ATOM 946 C C . ALA A 1 131 ? 0.506 8.876 -18.019 1.00 87.50 131 ALA A C 1
ATOM 948 O O . ALA A 1 131 ? 0.425 9.463 -19.097 1.00 87.50 131 ALA A O 1
ATOM 949 N N . SER A 1 132 ? -0.560 8.272 -17.484 1.00 90.25 132 SER A N 1
ATOM 950 C CA . SER A 1 132 ? -1.849 8.108 -18.147 1.00 90.25 132 SER A CA 1
ATOM 951 C C . SER A 1 132 ? -2.956 7.948 -17.117 1.00 90.25 132 SER A C 1
ATOM 953 O O . SER A 1 132 ? -2.965 7.014 -16.310 1.00 90.25 132 SER A O 1
ATOM 955 N N . LEU A 1 133 ? -3.947 8.839 -17.194 1.00 88.12 133 LEU A N 1
ATOM 956 C CA . LEU A 1 133 ? -5.108 8.818 -16.307 1.00 88.12 133 LEU A CA 1
ATOM 957 C C . LEU A 1 133 ? -5.942 7.543 -16.493 1.00 88.12 133 LEU A C 1
ATOM 959 O O . LEU A 1 133 ? -6.457 6.991 -15.526 1.00 88.12 133 LEU A O 1
ATOM 963 N N . ARG A 1 134 ? -6.049 7.040 -17.731 1.00 91.19 134 ARG A N 1
ATOM 964 C CA . ARG A 1 134 ? -6.815 5.819 -18.032 1.00 91.19 134 ARG A CA 1
ATOM 965 C C . ARG A 1 134 ? -6.195 4.598 -17.362 1.00 91.19 134 ARG A C 1
ATOM 967 O O . ARG A 1 134 ? -6.914 3.813 -16.753 1.00 91.19 134 ARG A O 1
ATOM 974 N N . VAL A 1 135 ? -4.869 4.470 -17.432 1.00 87.50 135 VAL A N 1
ATOM 975 C CA . VAL A 1 135 ? -4.141 3.360 -16.802 1.00 87.50 135 VAL A CA 1
ATOM 976 C C . VAL A 1 135 ? -4.188 3.490 -15.280 1.00 87.50 135 VAL A C 1
ATOM 978 O O . VAL A 1 135 ? -4.507 2.518 -14.600 1.00 87.50 135 VAL A O 1
ATOM 981 N N . GLY A 1 136 ? -3.970 4.694 -14.741 1.00 88.06 136 GLY A N 1
ATOM 982 C CA . GLY A 1 136 ? -4.072 4.949 -13.301 1.00 88.06 136 GLY A CA 1
ATOM 983 C C . GLY A 1 136 ? -5.446 4.593 -12.724 1.00 88.06 136 GLY A C 1
ATOM 984 O O . GLY A 1 136 ? -5.530 3.918 -11.694 1.00 88.06 136 GLY A O 1
ATOM 985 N N . LEU A 1 137 ? -6.527 4.977 -13.411 1.00 91.12 137 LEU A N 1
ATOM 986 C CA . LEU A 1 137 ? -7.896 4.614 -13.036 1.00 91.12 137 LEU A CA 1
ATOM 987 C C . LEU A 1 137 ? -8.161 3.113 -13.178 1.00 91.12 137 LEU A C 1
ATOM 989 O O . LEU A 1 137 ? -8.774 2.533 -12.285 1.00 91.12 137 LEU A O 1
ATOM 993 N N . ALA A 1 138 ? -7.683 2.471 -14.247 1.00 90.94 138 ALA A N 1
ATOM 994 C CA . ALA A 1 138 ? -7.850 1.032 -14.449 1.00 90.94 138 ALA A CA 1
ATOM 995 C C . ALA A 1 138 ? -7.150 0.214 -13.352 1.00 90.94 138 ALA A C 1
ATOM 997 O O . ALA A 1 138 ? -7.755 -0.691 -12.780 1.00 90.94 138 ALA A O 1
ATOM 998 N N . VAL A 1 139 ? -5.910 0.568 -13.000 1.00 88.12 139 VAL A N 1
ATOM 999 C CA . VAL A 1 139 ? -5.149 -0.092 -11.925 1.00 88.12 139 VAL A CA 1
ATOM 1000 C C . VAL A 1 139 ? -5.818 0.132 -10.572 1.00 88.12 139 VAL A C 1
ATOM 1002 O O . VAL A 1 139 ? -6.034 -0.822 -9.823 1.00 88.12 139 VAL A O 1
ATOM 1005 N N . SER A 1 140 ? -6.202 1.373 -10.267 1.00 90.31 140 SER A N 1
ATOM 1006 C CA . SER A 1 140 ? -6.867 1.704 -9.000 1.00 90.31 140 SER A CA 1
ATOM 1007 C C . SER A 1 140 ? -8.227 1.009 -8.876 1.00 90.31 140 SER A C 1
ATOM 1009 O O . SER A 1 140 ? -8.554 0.459 -7.823 1.00 90.31 140 SER A O 1
ATOM 1011 N N . GLY A 1 141 ? -9.005 0.983 -9.962 1.00 92.19 141 GLY A N 1
ATOM 1012 C CA . GLY A 1 141 ? -10.282 0.279 -10.049 1.00 92.19 141 GLY A CA 1
ATOM 1013 C C . GLY A 1 141 ? -10.121 -1.234 -9.917 1.00 92.19 141 GLY A C 1
ATOM 1014 O O . GLY A 1 141 ? -10.875 -1.862 -9.176 1.00 92.19 141 GLY A O 1
ATOM 1015 N N . GLY A 1 142 ? -9.097 -1.814 -10.548 1.00 90.81 142 GLY A N 1
ATOM 1016 C CA . GLY A 1 142 ? -8.747 -3.227 -10.403 1.00 90.81 142 GLY A CA 1
ATOM 1017 C C . GLY A 1 142 ? -8.391 -3.589 -8.962 1.00 90.81 142 GLY A C 1
ATOM 1018 O O . GLY A 1 142 ? -8.919 -4.561 -8.421 1.00 90.81 142 GLY A O 1
ATOM 1019 N N . LEU A 1 143 ? -7.577 -2.769 -8.292 1.00 89.12 143 LEU A N 1
ATOM 1020 C CA . LEU A 1 143 ? -7.224 -2.970 -6.885 1.00 89.12 143 LEU A CA 1
ATOM 1021 C C . LEU A 1 143 ? -8.452 -2.871 -5.964 1.00 89.12 143 LEU A C 1
ATOM 1023 O O . LEU A 1 143 ? -8.612 -3.681 -5.044 1.00 89.12 143 LEU A O 1
ATOM 1027 N N . ALA A 1 144 ? -9.348 -1.916 -6.228 1.00 91.00 144 ALA A N 1
ATOM 1028 C CA . ALA A 1 144 ? -10.611 -1.790 -5.509 1.00 91.00 144 ALA A CA 1
ATOM 1029 C C . ALA A 1 144 ? -11.511 -3.018 -5.728 1.00 91.00 144 ALA A C 1
ATOM 1031 O O . ALA A 1 144 ? -12.042 -3.567 -4.761 1.00 91.00 144 ALA A O 1
ATOM 1032 N N . ALA A 1 145 ? -11.631 -3.497 -6.968 1.00 92.25 145 ALA A N 1
ATOM 1033 C CA . ALA A 1 145 ? -12.407 -4.685 -7.309 1.00 92.25 145 ALA A CA 1
ATOM 1034 C C . ALA A 1 145 ? -11.868 -5.940 -6.608 1.00 92.25 145 ALA A C 1
ATOM 1036 O O . ALA A 1 145 ? -12.634 -6.661 -5.974 1.00 92.25 145 ALA A O 1
ATOM 1037 N N . VAL A 1 146 ? -10.552 -6.164 -6.636 1.00 90.88 146 VAL A N 1
ATOM 1038 C CA . VAL A 1 146 ? -9.898 -7.277 -5.925 1.00 90.88 146 VAL A CA 1
ATOM 1039 C C . VAL A 1 146 ? -10.185 -7.195 -4.431 1.00 90.88 146 VAL A C 1
ATOM 1041 O O . VAL A 1 146 ? -10.633 -8.170 -3.832 1.00 90.88 146 VAL A O 1
ATOM 1044 N N . THR A 1 147 ? -10.011 -6.017 -3.832 1.00 88.00 147 THR A N 1
ATOM 1045 C CA . THR A 1 147 ? -10.295 -5.810 -2.407 1.00 88.00 147 THR A CA 1
ATOM 1046 C C . THR A 1 147 ? -11.750 -6.147 -2.076 1.00 88.00 147 THR A C 1
ATOM 1048 O O . THR A 1 147 ? -12.007 -6.851 -1.099 1.00 88.00 147 THR A O 1
ATOM 1051 N N . LEU A 1 148 ? -12.704 -5.704 -2.902 1.00 91.19 148 LEU A N 1
ATOM 1052 C CA . LEU A 1 148 ? -14.128 -6.012 -2.743 1.00 91.19 148 LEU A CA 1
ATOM 1053 C C . LEU A 1 148 ? -14.410 -7.512 -2.864 1.00 91.19 148 LEU A C 1
ATOM 1055 O O . LEU A 1 148 ? -15.129 -8.055 -2.025 1.00 91.19 148 LEU A O 1
ATOM 1059 N N . VAL A 1 149 ? -13.822 -8.187 -3.852 1.00 91.31 149 VAL A N 1
ATOM 1060 C CA . VAL A 1 149 ? -13.966 -9.636 -4.052 1.00 91.31 149 VAL A CA 1
ATOM 1061 C C . VAL A 1 149 ? -13.412 -10.407 -2.856 1.00 91.31 149 VAL A C 1
ATOM 1063 O O . VAL A 1 149 ? -14.095 -11.290 -2.342 1.00 91.31 149 VAL A O 1
ATOM 1066 N N . LEU A 1 150 ? -12.230 -10.051 -2.344 1.00 87.50 150 LEU A N 1
ATOM 1067 C CA . LEU A 1 150 ? -11.654 -10.698 -1.161 1.00 87.50 150 LEU A CA 1
ATOM 1068 C C . LEU A 1 150 ? -12.513 -10.468 0.087 1.00 87.50 150 LEU A C 1
ATOM 1070 O O . LEU A 1 150 ? -12.721 -11.390 0.877 1.00 87.50 150 LEU A O 1
ATOM 1074 N N . GLN A 1 151 ? -13.050 -9.259 0.265 1.00 87.62 151 GLN A N 1
ATOM 1075 C CA . GLN A 1 151 ? -13.952 -8.962 1.380 1.00 87.62 151 GLN A CA 1
ATOM 1076 C C . GLN A 1 151 ? -15.265 -9.744 1.264 1.00 87.62 151 GLN A C 1
ATOM 1078 O O . GLN A 1 151 ? -15.752 -10.285 2.260 1.00 87.62 151 GLN A O 1
ATOM 1083 N N . ALA A 1 152 ? -15.822 -9.849 0.056 1.00 88.25 152 ALA A N 1
ATOM 1084 C CA . ALA A 1 152 ? -17.010 -10.645 -0.218 1.00 88.25 152 ALA A CA 1
ATOM 1085 C C . ALA A 1 152 ? -16.751 -12.136 0.032 1.00 88.25 152 ALA A C 1
ATOM 1087 O O . ALA A 1 152 ? -17.553 -12.778 0.708 1.00 88.25 152 ALA A O 1
ATOM 1088 N N . ALA A 1 153 ? -15.613 -12.667 -0.418 1.00 87.44 153 ALA A N 1
ATOM 1089 C CA . ALA A 1 153 ? -15.198 -14.045 -0.177 1.00 87.44 153 ALA A CA 1
ATOM 1090 C C . ALA A 1 153 ? -15.018 -14.327 1.322 1.00 87.44 153 ALA A C 1
ATOM 1092 O O . ALA A 1 153 ? -15.545 -15.314 1.833 1.00 87.44 153 ALA A O 1
ATOM 1093 N N . GLY A 1 154 ? -14.363 -13.428 2.062 1.00 83.50 154 GLY A N 1
ATOM 1094 C CA . GLY A 1 154 ? -14.229 -13.541 3.515 1.00 83.50 154 GLY A CA 1
ATOM 1095 C C . GLY A 1 154 ? -15.579 -13.492 4.238 1.00 83.50 154 GLY A C 1
ATOM 1096 O O . GLY A 1 154 ? -15.826 -14.269 5.162 1.00 83.50 154 GLY A O 1
ATOM 1097 N N . ALA A 1 155 ? -16.492 -12.621 3.803 1.00 83.50 155 ALA A N 1
ATOM 1098 C CA . ALA A 1 155 ? -17.849 -12.564 4.338 1.00 83.50 155 ALA A CA 1
ATOM 1099 C C . ALA A 1 155 ? -18.661 -13.828 4.004 1.00 83.50 155 ALA A C 1
ATOM 1101 O O . ALA A 1 155 ? -19.380 -14.331 4.870 1.00 83.50 155 ALA A O 1
ATOM 1102 N N . ALA A 1 156 ? -18.535 -14.348 2.783 1.00 86.12 156 ALA A N 1
ATOM 1103 C CA . ALA A 1 156 ? -19.182 -15.574 2.331 1.00 86.12 156 ALA A CA 1
ATOM 1104 C C . ALA A 1 156 ? -18.679 -16.789 3.116 1.00 86.12 156 ALA A C 1
ATOM 1106 O O . ALA A 1 156 ? -19.496 -17.548 3.627 1.00 86.12 156 ALA A O 1
ATOM 1107 N N . LEU A 1 157 ? -17.364 -16.913 3.316 1.00 83.12 157 LEU A N 1
ATOM 1108 C CA . LEU A 1 157 ? -16.763 -17.972 4.125 1.00 83.12 157 LEU A CA 1
ATOM 1109 C C . LEU A 1 157 ? -17.311 -17.955 5.556 1.00 83.12 157 LEU A C 1
ATOM 1111 O O . LEU A 1 157 ? -17.761 -18.977 6.067 1.00 83.12 157 LEU A O 1
ATOM 1115 N N . VAL A 1 158 ? -17.354 -16.780 6.191 1.00 80.38 158 VAL A N 1
ATOM 1116 C CA . VAL A 1 158 ? -17.930 -16.643 7.537 1.00 80.38 158 VAL A CA 1
ATOM 1117 C C . VAL A 1 158 ? -19.413 -17.021 7.545 1.00 80.38 158 VAL A C 1
ATOM 1119 O O . VAL A 1 158 ? -19.852 -17.697 8.472 1.00 80.38 158 VAL A O 1
ATOM 1122 N N . ARG A 1 159 ? -20.194 -16.618 6.532 1.00 82.62 159 ARG A N 1
ATOM 1123 C CA . ARG A 1 159 ? -21.617 -16.990 6.418 1.00 82.62 159 ARG A CA 1
ATOM 1124 C C . ARG A 1 159 ? -21.811 -18.492 6.222 1.00 82.62 159 ARG A C 1
ATOM 1126 O O . ARG A 1 159 ? -22.705 -19.045 6.851 1.00 82.62 159 ARG A O 1
ATOM 1133 N N . LEU A 1 160 ? -20.973 -19.140 5.419 1.00 83.88 160 LEU A N 1
ATOM 1134 C CA . LEU A 1 160 ? -21.044 -20.575 5.145 1.00 83.88 160 LEU A CA 1
ATOM 1135 C C . LEU A 1 160 ? -20.666 -21.417 6.372 1.00 83.88 160 LEU A C 1
ATOM 1137 O O . LEU A 1 160 ? -21.206 -22.500 6.570 1.00 83.88 160 LEU A O 1
ATOM 1141 N N . LEU A 1 161 ? -19.786 -20.896 7.231 1.00 81.00 161 LEU A N 1
ATOM 1142 C CA . LEU A 1 161 ? -19.383 -21.558 8.473 1.00 81.00 161 LEU A CA 1
ATOM 1143 C C . LEU A 1 161 ? -20.368 -21.347 9.633 1.00 81.00 161 LEU A C 1
ATOM 1145 O O . LEU A 1 161 ? -20.371 -22.148 10.564 1.00 81.00 161 LEU A O 1
ATOM 1149 N N . ARG A 1 162 ? -21.233 -20.321 9.593 1.00 79.06 162 ARG A N 1
ATOM 1150 C CA . ARG A 1 162 ? -22.265 -20.080 10.628 1.00 79.06 162 ARG A CA 1
ATOM 1151 C C . ARG A 1 162 ? -23.122 -21.304 10.983 1.00 79.06 162 ARG A C 1
ATOM 1153 O O . ARG A 1 162 ? -23.280 -21.530 12.180 1.00 79.06 162 ARG A O 1
ATOM 1160 N N . PRO A 1 163 ? -23.664 -22.098 10.040 1.00 80.06 163 PRO A N 1
ATOM 1161 C CA . PRO A 1 163 ? -24.464 -23.274 10.391 1.00 80.06 163 PRO A CA 1
ATOM 1162 C C . PRO A 1 163 ? -23.685 -24.325 11.197 1.00 80.06 163 PRO A C 1
ATOM 1164 O O . PRO A 1 163 ? -24.266 -24.990 12.052 1.00 80.06 163 PRO A O 1
ATOM 1167 N N . LEU A 1 164 ? -22.359 -24.425 11.031 1.00 74.75 164 LEU A N 1
ATOM 1168 C CA . LEU A 1 164 ? -21.535 -25.344 11.826 1.00 74.75 164 LEU A CA 1
ATOM 1169 C C . LEU A 1 164 ? -21.400 -24.920 13.299 1.00 74.75 164 LEU A C 1
ATOM 1171 O O . LEU A 1 164 ? -20.982 -25.729 14.129 1.00 74.75 164 LEU A O 1
ATOM 1175 N N . ALA A 1 165 ? -21.804 -23.696 13.661 1.00 71.06 165 ALA A N 1
ATOM 1176 C CA . ALA A 1 165 ? -21.853 -23.253 15.054 1.00 71.06 165 ALA A CA 1
ATOM 1177 C C . ALA A 1 165 ? -22.887 -24.030 15.891 1.00 71.06 165 ALA A C 1
ATOM 1179 O O . ALA A 1 165 ? -22.768 -24.058 17.114 1.00 71.06 165 ALA A O 1
ATOM 1180 N N . SER A 1 166 ? -23.877 -24.684 15.266 1.00 73.19 166 SER A N 1
ATOM 1181 C CA . SER A 1 166 ? -24.852 -25.528 15.973 1.00 73.19 166 SER A CA 1
ATOM 1182 C C . SER A 1 166 ? -24.426 -27.003 16.076 1.00 73.19 166 SER A C 1
ATOM 1184 O O . SER A 1 166 ? -25.220 -27.841 16.508 1.00 73.19 166 SER A O 1
ATOM 1186 N N . SER A 1 167 ? -23.197 -27.350 15.672 1.00 74.44 167 SER A N 1
ATOM 1187 C CA . SER A 1 167 ? -22.709 -28.734 15.700 1.00 74.44 167 SER A CA 1
ATOM 1188 C C . SER A 1 167 ? -22.554 -29.270 17.129 1.00 74.44 167 SER A C 1
ATOM 1190 O O . SER A 1 167 ? -22.174 -28.543 18.050 1.00 74.44 167 SER A O 1
ATOM 1192 N N . ARG A 1 168 ? -22.811 -30.575 17.308 1.00 75.25 168 ARG A N 1
ATOM 1193 C CA . ARG A 1 168 ? -22.685 -31.284 18.597 1.00 75.25 168 ARG A CA 1
ATOM 1194 C C . ARG A 1 168 ? -21.232 -31.424 19.068 1.00 75.25 168 ARG A C 1
ATOM 1196 O O . ARG A 1 168 ? -20.989 -31.619 20.254 1.00 75.25 168 ARG A O 1
ATOM 1203 N N . HIS A 1 169 ? -20.263 -31.292 18.160 1.00 81.19 169 HIS A N 1
ATOM 1204 C CA . HIS A 1 169 ? -18.841 -31.373 18.485 1.00 81.19 169 HIS A CA 1
ATOM 1205 C C . HIS A 1 169 ? -18.338 -30.046 19.064 1.00 81.19 169 HIS A C 1
ATOM 1207 O O . HIS A 1 169 ? -18.219 -29.039 18.361 1.00 81.19 169 HIS A O 1
ATOM 1213 N N . VAL A 1 170 ? -17.994 -30.066 20.352 1.00 76.75 170 VAL A N 1
ATOM 1214 C CA . VAL A 1 170 ? -17.572 -28.894 21.136 1.00 76.75 170 VAL A CA 1
ATOM 1215 C C . VAL A 1 170 ? -16.382 -28.165 20.493 1.00 76.75 170 VAL A C 1
ATOM 1217 O O . VAL A 1 170 ? -16.398 -26.937 20.403 1.00 76.75 170 VAL A O 1
ATOM 1220 N N . ALA A 1 171 ? -15.400 -28.896 19.955 1.00 81.25 171 ALA A N 1
ATOM 1221 C CA . ALA A 1 171 ? -14.240 -28.312 19.275 1.00 81.25 171 ALA A CA 1
ATOM 1222 C C . ALA A 1 171 ? -14.623 -27.497 18.021 1.00 81.25 171 ALA A C 1
ATOM 1224 O O . ALA A 1 171 ? -14.193 -26.352 17.872 1.00 81.25 171 ALA A O 1
ATOM 1225 N N . LEU A 1 172 ? -15.489 -28.045 17.157 1.00 74.62 172 LEU A N 1
ATOM 1226 C CA . LEU A 1 172 ? -15.969 -27.364 15.946 1.00 74.62 172 LEU A CA 1
ATOM 1227 C C . LEU A 1 172 ? -16.805 -26.130 16.294 1.00 74.62 172 LEU A C 1
ATOM 1229 O O . LEU A 1 172 ? -16.617 -25.065 15.705 1.00 74.62 172 LEU A O 1
ATOM 1233 N N . ARG A 1 173 ? -17.663 -26.236 17.313 1.00 79.50 173 ARG A N 1
ATOM 1234 C CA . ARG A 1 173 ? -18.460 -25.109 17.804 1.00 79.50 173 ARG A CA 1
ATOM 1235 C C . ARG A 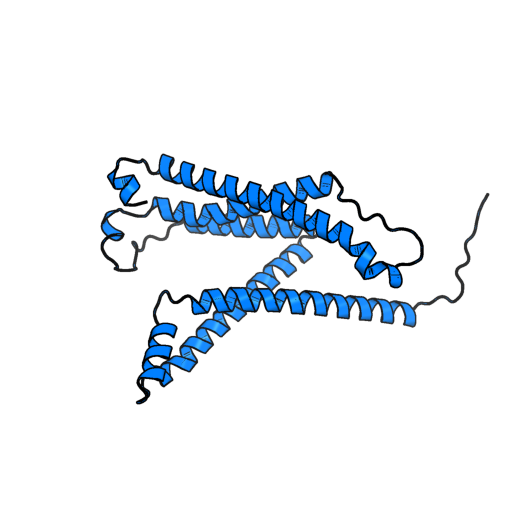1 173 ? -17.577 -23.955 18.284 1.00 79.50 173 ARG A C 1
ATOM 1237 O O . ARG A 1 173 ? -17.803 -22.812 17.893 1.00 79.50 173 ARG A O 1
ATOM 1244 N N . HIS A 1 174 ? -16.555 -24.230 19.096 1.00 77.19 174 HIS A N 1
ATOM 1245 C CA . HIS A 1 174 ? -15.662 -23.181 19.603 1.00 77.19 174 HIS A CA 1
ATOM 1246 C C . HIS A 1 174 ? -14.774 -22.564 18.515 1.00 77.19 174 HIS A C 1
ATOM 1248 O O . HIS A 1 174 ? -14.554 -21.350 18.545 1.00 77.19 174 HIS A O 1
ATOM 1254 N N . ALA A 1 175 ? -14.319 -23.349 17.534 1.00 76.94 175 ALA A N 1
ATOM 1255 C CA . ALA A 1 175 ? -13.583 -22.830 16.382 1.00 76.94 175 ALA A CA 1
ATOM 1256 C C . ALA A 1 175 ? -14.445 -21.853 15.562 1.00 76.94 175 ALA A C 1
ATOM 1258 O O . ALA A 1 175 ? -14.037 -20.719 15.310 1.00 76.94 175 ALA A O 1
ATOM 1259 N N . VAL A 1 176 ? -15.680 -22.239 15.228 1.00 75.62 176 VAL A N 1
ATOM 1260 C CA . VAL A 1 176 ? -16.610 -21.397 14.459 1.00 75.62 176 VAL A CA 1
ATOM 1261 C C . VAL A 1 176 ? -17.036 -20.153 15.245 1.00 75.62 176 VAL A C 1
ATOM 1263 O O . VAL A 1 176 ? -17.096 -19.060 14.678 1.00 75.62 176 VAL A O 1
ATOM 1266 N N . LEU A 1 177 ? -17.284 -20.264 16.553 1.00 73.69 177 LEU A N 1
ATOM 1267 C CA . LEU A 1 177 ? -17.637 -19.113 17.397 1.00 73.69 177 LEU A CA 1
ATOM 1268 C C . LEU A 1 177 ? -16.500 -18.087 17.497 1.00 73.69 177 LEU A C 1
ATOM 1270 O O . LEU A 1 177 ? -16.769 -16.887 17.479 1.00 73.69 177 LEU A O 1
ATOM 1274 N N . ARG A 1 178 ? -15.230 -18.521 17.539 1.00 73.31 178 ARG A N 1
ATOM 1275 C CA . ARG A 1 178 ? -14.087 -17.594 17.433 1.00 73.31 178 ARG A CA 1
ATOM 1276 C C . ARG A 1 178 ? -14.001 -16.952 16.051 1.00 73.31 178 ARG A C 1
ATOM 1278 O O . ARG A 1 178 ? -13.728 -15.758 15.964 1.00 73.31 178 ARG A O 1
ATOM 1285 N N . LEU A 1 179 ? -14.275 -17.712 14.989 1.00 70.69 179 LEU A N 1
ATOM 1286 C CA . LEU A 1 179 ? -14.199 -17.209 13.616 1.00 70.69 179 LEU A CA 1
ATOM 1287 C C . LEU A 1 179 ? -15.288 -16.178 13.283 1.00 70.69 179 LEU A C 1
ATOM 1289 O O . LEU A 1 179 ? -15.043 -15.229 12.536 1.00 70.69 179 LEU A O 1
ATOM 1293 N N . THR A 1 180 ? -16.483 -16.366 13.842 1.00 67.12 180 THR A N 1
ATOM 1294 C CA . THR A 1 180 ? -17.682 -15.556 13.575 1.00 67.12 180 THR A CA 1
ATOM 1295 C C . THR A 1 180 ? -17.810 -14.314 14.465 1.00 67.12 180 THR A C 1
ATOM 1297 O O . THR A 1 180 ? -18.643 -13.453 14.166 1.00 67.12 180 THR A O 1
ATOM 1300 N N . ARG A 1 181 ? -16.995 -14.180 15.524 1.00 66.69 181 ARG A N 1
ATOM 1301 C CA . ARG A 1 181 ? -17.077 -13.058 16.472 1.00 66.69 181 ARG A CA 1
ATOM 1302 C C . ARG A 1 181 ? -16.646 -11.729 15.813 1.00 66.69 181 ARG A C 1
ATOM 1304 O O . ARG A 1 181 ? -15.602 -11.695 15.151 1.00 66.69 181 ARG A O 1
ATOM 1311 N N . PRO A 1 182 ? -17.407 -10.628 15.984 1.00 57.47 182 PRO A N 1
ATOM 1312 C CA . PRO A 1 182 ? -16.991 -9.297 15.537 1.00 57.47 182 PRO A CA 1
ATOM 1313 C C . PRO A 1 182 ? -15.640 -8.929 16.169 1.00 57.47 182 PRO A C 1
ATOM 1315 O O . PRO A 1 182 ? -15.479 -9.066 17.377 1.00 57.47 182 PRO A O 1
ATOM 1318 N N . GLY A 1 183 ? -14.664 -8.519 15.352 1.00 61.16 183 GLY A N 1
ATOM 1319 C CA . GLY A 1 183 ? -13.288 -8.232 15.795 1.00 61.16 183 GLY A CA 1
ATOM 1320 C C . GLY A 1 183 ? -12.265 -9.351 15.548 1.00 61.16 183 GLY A C 1
ATOM 1321 O O . GLY A 1 183 ? -11.105 -9.208 15.922 1.00 61.16 183 GLY A O 1
ATOM 1322 N N . ASN A 1 184 ? -12.654 -10.455 14.905 1.00 68.00 184 ASN A N 1
ATOM 1323 C CA . ASN A 1 184 ? -11.730 -11.543 14.592 1.00 68.00 184 ASN A CA 1
ATOM 1324 C C . ASN A 1 184 ? -10.755 -11.205 13.433 1.00 68.00 184 ASN A C 1
ATOM 1326 O O . ASN A 1 184 ? -11.152 -10.682 12.387 1.00 68.00 184 ASN A O 1
ATOM 1330 N N . GLN A 1 185 ? -9.478 -11.569 13.598 1.00 74.25 185 GLN A N 1
ATOM 1331 C CA . GLN A 1 185 ? -8.380 -11.270 12.667 1.00 74.25 185 GLN A CA 1
ATOM 1332 C C . GLN A 1 185 ? -8.442 -12.057 11.346 1.00 74.25 185 GLN A C 1
ATOM 1334 O O . GLN A 1 185 ? -7.745 -11.701 10.399 1.00 74.25 185 GLN A O 1
ATOM 1339 N N . THR A 1 186 ? -9.297 -13.079 11.221 1.00 79.00 186 THR A N 1
ATOM 1340 C CA . THR A 1 186 ? -9.374 -13.915 10.006 1.00 79.00 186 THR A CA 1
ATOM 1341 C C . THR A 1 186 ? -9.644 -13.113 8.735 1.00 79.00 186 THR A C 1
ATOM 1343 O O . THR A 1 186 ? -9.057 -13.416 7.704 1.00 79.00 186 THR A O 1
ATOM 1346 N N . ARG A 1 187 ? -10.474 -12.060 8.787 1.00 75.44 187 ARG A N 1
ATOM 1347 C CA . ARG A 1 187 ? -10.699 -11.200 7.609 1.00 75.44 187 ARG A CA 1
ATOM 1348 C C . ARG A 1 187 ? -9.442 -10.435 7.205 1.00 75.44 187 ARG A C 1
ATOM 1350 O O . ARG A 1 187 ? -9.161 -10.338 6.019 1.00 75.44 187 ARG A O 1
ATOM 1357 N N . ALA A 1 188 ? -8.684 -9.929 8.177 1.00 81.88 188 ALA A N 1
ATOM 1358 C CA . ALA A 1 188 ? -7.429 -9.231 7.915 1.00 81.88 188 ALA A CA 1
ATOM 1359 C C . ALA A 1 188 ? -6.373 -10.183 7.334 1.00 81.88 188 ALA A C 1
ATOM 1361 O O . ALA A 1 188 ? -5.710 -9.834 6.364 1.00 81.88 188 ALA A O 1
ATOM 1362 N N . VAL A 1 189 ? -6.275 -11.407 7.867 1.00 85.62 189 VAL A N 1
ATOM 1363 C CA . VAL A 1 189 ? -5.368 -12.442 7.345 1.00 85.62 189 VAL A CA 1
ATOM 1364 C C . VAL A 1 189 ? -5.762 -12.856 5.927 1.00 85.62 189 VAL A C 1
ATOM 1366 O O . VAL A 1 189 ? -4.904 -12.894 5.053 1.00 85.62 189 VAL A O 1
ATOM 1369 N N . LEU A 1 190 ? -7.050 -13.105 5.664 1.00 85.12 190 LEU A N 1
ATOM 1370 C CA . LEU A 1 190 ? -7.547 -13.428 4.321 1.00 85.12 190 LEU A CA 1
ATOM 1371 C C . LEU A 1 190 ? -7.265 -12.309 3.318 1.00 85.12 190 LEU A C 1
ATOM 1373 O O . LEU A 1 190 ? -6.860 -12.593 2.195 1.00 85.12 190 LEU A O 1
ATOM 1377 N N . LEU A 1 191 ? -7.454 -11.050 3.721 1.00 86.56 191 LEU A N 1
ATOM 1378 C CA . LEU A 1 191 ? -7.120 -9.898 2.887 1.00 86.56 191 LEU A CA 1
ATOM 1379 C C . LEU A 1 191 ? -5.618 -9.834 2.603 1.00 86.56 191 LEU A C 1
ATOM 1381 O O . LEU A 1 191 ? -5.239 -9.698 1.447 1.00 86.56 191 LEU A O 1
ATOM 1385 N N . ALA A 1 192 ? -4.767 -9.977 3.621 1.00 89.12 192 ALA A N 1
ATOM 1386 C CA . ALA A 1 192 ? -3.316 -9.929 3.457 1.00 89.12 192 ALA A CA 1
ATOM 1387 C C . ALA A 1 192 ? -2.799 -11.058 2.551 1.00 89.12 192 ALA A C 1
ATOM 1389 O O . ALA A 1 192 ? -2.063 -10.802 1.599 1.00 89.12 192 ALA A O 1
ATOM 1390 N N . VAL A 1 193 ? -3.227 -12.297 2.813 1.00 90.94 193 VAL A N 1
ATOM 1391 C CA . VAL A 1 193 ? -2.840 -13.468 2.016 1.00 90.94 193 VAL A CA 1
ATOM 1392 C C . VAL A 1 193 ? -3.387 -13.350 0.599 1.00 90.94 193 VAL A C 1
ATOM 1394 O O . VAL A 1 193 ? -2.629 -13.496 -0.353 1.00 90.94 193 VAL A O 1
ATOM 1397 N N . GLY A 1 194 ? -4.672 -13.028 0.440 1.00 91.06 194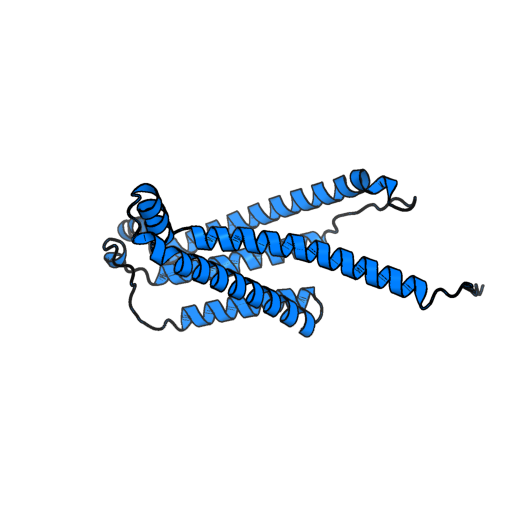 GLY A N 1
ATOM 1398 C CA . GLY A 1 194 ? -5.294 -12.920 -0.875 1.00 91.06 194 GLY A CA 1
ATOM 1399 C C . GLY A 1 194 ? -4.691 -11.800 -1.722 1.00 91.06 194 GLY A C 1
ATOM 1400 O O . GLY A 1 194 ? -4.480 -11.998 -2.916 1.00 91.06 194 GLY A O 1
ATOM 1401 N N . LEU A 1 195 ? -4.364 -10.648 -1.123 1.00 91.38 195 LEU A N 1
ATOM 1402 C CA . LEU A 1 195 ? -3.690 -9.557 -1.828 1.00 91.38 195 LEU A CA 1
ATOM 1403 C C . LEU A 1 195 ? -2.273 -9.981 -2.244 1.00 91.38 195 LEU A C 1
ATOM 1405 O O . LEU A 1 195 ? -1.862 -9.718 -3.371 1.00 91.38 195 LEU A O 1
ATOM 1409 N N . GLY A 1 196 ? -1.553 -10.704 -1.379 1.00 91.81 196 GLY A N 1
ATOM 1410 C CA . GLY A 1 196 ? -0.253 -11.294 -1.707 1.00 91.81 196 GLY A CA 1
ATOM 1411 C C . GLY A 1 196 ? -0.330 -12.284 -2.873 1.00 91.81 196 GLY A C 1
ATOM 1412 O O . GLY A 1 196 ? 0.440 -12.180 -3.828 1.00 91.81 196 GLY A O 1
ATOM 1413 N N . THR A 1 197 ? -1.299 -13.201 -2.852 1.00 91.88 197 THR A N 1
ATOM 1414 C CA . THR A 1 197 ? -1.546 -14.137 -3.958 1.00 91.88 197 THR A CA 1
ATOM 1415 C C . THR A 1 197 ? -1.912 -13.399 -5.243 1.00 91.88 197 THR A C 1
ATOM 1417 O O . THR A 1 197 ? -1.387 -13.741 -6.301 1.00 91.88 197 THR A O 1
ATOM 1420 N N . PHE A 1 198 ? -2.752 -12.363 -5.164 1.00 91.69 198 PHE A N 1
ATOM 1421 C CA . PHE A 1 198 ? -3.100 -11.524 -6.310 1.00 91.69 198 PHE A CA 1
ATOM 1422 C C . PHE A 1 198 ? -1.859 -10.897 -6.951 1.00 91.69 198 PHE A C 1
ATOM 1424 O O . PHE A 1 198 ? -1.724 -10.959 -8.169 1.00 91.69 198 PHE A O 1
ATOM 1431 N N . PHE A 1 199 ? -0.920 -10.366 -6.162 1.00 92.38 199 PHE A N 1
ATOM 1432 C CA . PHE A 1 199 ? 0.329 -9.824 -6.703 1.00 92.38 199 PHE A CA 1
ATOM 1433 C C . PHE A 1 199 ? 1.188 -10.894 -7.381 1.00 92.38 199 PHE A C 1
ATOM 1435 O O . PHE A 1 199 ? 1.656 -10.672 -8.495 1.00 92.38 199 PHE A O 1
ATOM 1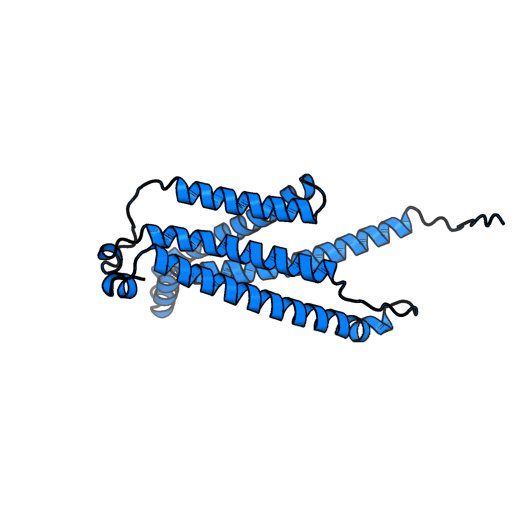442 N N . ILE A 1 200 ? 1.366 -12.064 -6.759 1.00 94.25 200 ILE A N 1
ATOM 1443 C CA . ILE A 1 200 ? 2.162 -13.160 -7.342 1.00 94.25 200 ILE A CA 1
ATOM 1444 C C . ILE A 1 200 ? 1.558 -13.619 -8.675 1.00 94.25 200 ILE A C 1
ATOM 1446 O O . ILE A 1 200 ? 2.265 -13.731 -9.680 1.00 94.25 200 ILE A O 1
ATOM 1450 N N . VAL A 1 201 ? 0.245 -13.855 -8.702 1.00 92.94 201 VAL A N 1
ATOM 1451 C CA . VAL A 1 201 ? -0.478 -14.247 -9.919 1.00 92.94 201 VAL A CA 1
ATOM 1452 C C . VAL A 1 201 ? -0.443 -13.124 -10.952 1.00 92.94 201 VAL A C 1
ATOM 1454 O O . VAL A 1 201 ? -0.242 -13.396 -12.131 1.00 92.94 201 VAL A O 1
ATOM 1457 N N . GLY A 1 202 ? -0.574 -11.868 -10.527 1.00 91.31 202 GLY A N 1
ATOM 1458 C CA . GLY A 1 202 ? -0.495 -10.693 -11.389 1.00 91.31 202 GLY A CA 1
ATOM 1459 C C . GLY A 1 202 ? 0.856 -10.575 -12.090 1.00 91.31 202 GLY A C 1
ATOM 1460 O O . GLY A 1 202 ? 0.892 -10.410 -13.305 1.00 91.31 202 GLY A O 1
ATOM 1461 N N . VAL A 1 203 ? 1.962 -10.751 -11.362 1.00 91.75 203 VAL A N 1
ATOM 1462 C CA . VAL A 1 203 ? 3.318 -10.760 -11.939 1.00 91.75 203 VAL A CA 1
ATOM 1463 C C . VAL A 1 203 ? 3.479 -11.906 -12.938 1.00 91.75 203 VAL A C 1
ATOM 1465 O O . VAL A 1 203 ? 3.992 -11.693 -14.034 1.00 91.75 203 VAL A O 1
ATOM 1468 N N . ARG A 1 204 ? 3.002 -13.112 -12.606 1.00 92.12 204 ARG A N 1
ATOM 1469 C CA . ARG A 1 204 ? 3.037 -14.267 -13.521 1.00 92.12 204 ARG A CA 1
ATOM 1470 C C . ARG A 1 204 ? 2.185 -14.048 -14.769 1.00 92.12 204 ARG A C 1
ATOM 1472 O O . ARG A 1 204 ? 2.603 -14.414 -15.860 1.00 92.12 204 ARG A O 1
ATOM 1479 N N . SER A 1 205 ? 1.016 -13.437 -14.613 1.00 91.75 205 SER A N 1
ATOM 1480 C CA . SER A 1 205 ? 0.125 -13.089 -15.719 1.00 91.75 205 SER A CA 1
ATOM 1481 C C . SER A 1 205 ? 0.767 -12.047 -16.630 1.00 91.75 205 SER A C 1
ATOM 1483 O O . SER A 1 205 ? 0.772 -12.219 -17.844 1.00 91.75 205 SER A O 1
ATOM 1485 N N . LEU A 1 206 ? 1.398 -11.018 -16.054 1.00 90.50 206 LEU A N 1
ATOM 1486 C CA . LEU A 1 206 ? 2.148 -10.019 -16.810 1.00 90.50 206 LEU A CA 1
ATOM 1487 C C . LEU A 1 206 ? 3.311 -10.663 -17.571 1.00 90.50 206 LEU A C 1
ATOM 1489 O O . LEU A 1 206 ? 3.461 -10.416 -18.761 1.00 90.50 206 LEU A O 1
ATOM 1493 N N . GLN A 1 207 ? 4.083 -11.538 -16.918 1.00 88.81 207 GLN A N 1
ATOM 1494 C CA . GLN A 1 207 ? 5.146 -12.308 -17.566 1.00 88.81 207 GLN A CA 1
ATOM 1495 C C . GLN A 1 207 ? 4.602 -13.111 -18.757 1.00 88.81 207 GLN A C 1
ATOM 1497 O O . GLN A 1 207 ? 5.170 -13.057 -19.843 1.00 88.81 207 GLN A O 1
ATOM 1502 N N . ALA A 1 208 ? 3.499 -13.838 -18.568 1.00 89.50 208 ALA A N 1
ATOM 1503 C CA . ALA A 1 208 ? 2.879 -14.630 -19.625 1.00 89.50 208 ALA A CA 1
ATOM 1504 C C . ALA A 1 208 ? 2.341 -13.758 -20.769 1.00 89.50 208 ALA A C 1
ATOM 1506 O O . ALA A 1 208 ? 2.459 -14.145 -21.929 1.00 89.50 208 ALA A O 1
ATOM 1507 N N . ASN A 1 209 ? 1.778 -12.587 -20.457 1.00 90.19 209 ASN A N 1
ATOM 1508 C CA . ASN A 1 209 ? 1.289 -11.649 -21.460 1.00 90.19 209 ASN A CA 1
ATOM 1509 C C . ASN A 1 209 ? 2.439 -11.072 -22.284 1.00 90.19 209 ASN A C 1
ATOM 1511 O O . ASN A 1 209 ? 2.365 -11.101 -23.505 1.00 90.19 209 ASN A O 1
ATOM 1515 N N . LEU A 1 210 ? 3.522 -10.641 -21.630 1.00 89.56 210 LEU A N 1
ATOM 1516 C CA . LEU A 1 210 ? 4.710 -10.143 -22.320 1.00 89.56 210 LEU A CA 1
ATOM 1517 C C . LEU A 1 210 ? 5.329 -11.226 -23.204 1.00 89.56 210 LEU A C 1
ATOM 1519 O O . LEU A 1 210 ? 5.588 -10.968 -24.370 1.00 89.56 210 LEU A O 1
ATOM 1523 N N . LEU A 1 211 ? 5.518 -12.448 -22.694 1.00 87.31 211 LEU A N 1
ATOM 1524 C CA . LEU A 1 211 ? 6.056 -13.554 -23.496 1.00 87.31 211 LEU A CA 1
ATOM 1525 C C . LEU A 1 211 ? 5.185 -13.858 -24.718 1.00 87.31 211 LEU A C 1
ATOM 1527 O O . LEU A 1 211 ? 5.719 -14.084 -25.799 1.00 87.31 211 LEU A O 1
ATOM 1531 N N . ARG A 1 212 ? 3.858 -13.832 -24.554 1.00 85.62 212 ARG A N 1
ATOM 1532 C CA . ARG A 1 212 ? 2.904 -14.036 -25.648 1.00 85.62 212 ARG A CA 1
ATOM 1533 C C . ARG A 1 212 ? 2.976 -12.911 -26.683 1.00 85.62 212 ARG A C 1
ATOM 1535 O O . ARG A 1 212 ? 2.937 -13.179 -27.877 1.00 85.62 212 ARG A O 1
ATOM 1542 N N . GLU A 1 213 ? 3.071 -11.667 -26.233 1.00 81.75 213 GLU A N 1
ATOM 1543 C CA . GLU A 1 213 ? 3.156 -10.488 -27.095 1.00 81.75 213 GLU A CA 1
ATOM 1544 C C . GLU A 1 213 ? 4.486 -10.460 -27.862 1.00 81.75 213 GLU A C 1
ATOM 1546 O O . GLU A 1 213 ? 4.490 -10.232 -29.069 1.00 81.75 213 GLU A O 1
ATOM 1551 N N . PHE A 1 214 ? 5.594 -10.832 -27.210 1.00 78.19 214 PHE A N 1
ATOM 1552 C CA . PHE A 1 214 ? 6.888 -11.036 -27.864 1.00 78.19 214 PHE A CA 1
ATOM 1553 C C . PHE A 1 214 ? 6.862 -12.194 -28.869 1.00 78.19 214 PHE A C 1
ATOM 1555 O O . PHE A 1 214 ? 7.378 -12.028 -29.970 1.00 78.19 214 PHE A O 1
ATOM 1562 N N . SER A 1 215 ? 6.248 -13.341 -28.548 1.00 75.44 215 SER A N 1
ATOM 1563 C CA . SER A 1 215 ? 6.152 -14.458 -29.502 1.00 75.44 215 SER A CA 1
ATOM 1564 C C . SER A 1 215 ? 5.301 -14.104 -30.724 1.00 75.44 215 SER A C 1
ATOM 1566 O O . SER A 1 215 ? 5.682 -14.423 -31.843 1.00 75.44 215 SER A O 1
ATOM 1568 N N . LEU A 1 216 ? 4.183 -13.395 -30.523 1.00 68.12 216 LEU A N 1
ATOM 1569 C CA . LEU A 1 216 ? 3.327 -12.919 -31.615 1.00 68.12 216 LEU A CA 1
ATOM 1570 C C . LEU A 1 216 ? 4.048 -11.896 -32.501 1.00 68.12 216 LEU A C 1
ATOM 1572 O O . LEU A 1 216 ? 3.949 -11.980 -33.720 1.00 68.12 216 LEU A O 1
ATOM 1576 N N . ALA A 1 217 ? 4.797 -10.963 -31.907 1.00 61.38 217 ALA A N 1
ATOM 1577 C CA . ALA A 1 217 ? 5.547 -9.954 -32.654 1.00 61.38 217 ALA A CA 1
ATOM 1578 C C . ALA A 1 217 ? 6.660 -10.558 -33.529 1.00 61.38 217 ALA A C 1
ATOM 1580 O O . ALA A 1 217 ? 6.945 -10.024 -34.605 1.00 61.38 217 ALA A O 1
ATOM 1581 N N . ILE A 1 218 ? 7.261 -11.667 -33.083 1.00 59.78 218 ILE A N 1
ATOM 1582 C CA . ILE A 1 218 ? 8.257 -12.425 -33.852 1.00 59.78 218 ILE A CA 1
ATOM 1583 C C . ILE A 1 218 ? 7.595 -13.137 -35.045 1.00 59.78 218 ILE A C 1
ATOM 1585 O O . ILE A 1 218 ? 8.146 -13.093 -36.140 1.00 59.78 218 ILE A O 1
ATOM 1589 N N . ASP A 1 219 ? 6.398 -13.708 -34.879 1.00 60.88 219 ASP A N 1
ATOM 1590 C CA . ASP A 1 219 ? 5.714 -14.451 -35.952 1.00 60.88 219 ASP A CA 1
ATOM 1591 C C . ASP A 1 219 ? 5.051 -13.561 -37.023 1.00 60.88 219 ASP A C 1
ATOM 1593 O O . ASP A 1 219 ? 4.955 -13.970 -38.179 1.00 60.88 219 ASP A O 1
ATOM 1597 N N . THR A 1 220 ? 4.574 -12.352 -36.694 1.00 58.38 220 THR A N 1
ATOM 1598 C CA . THR A 1 220 ? 3.773 -11.550 -37.649 1.00 58.38 220 THR A CA 1
ATOM 1599 C C . THR A 1 220 ? 4.565 -10.544 -38.489 1.00 58.38 220 THR A C 1
ATOM 1601 O O . THR A 1 220 ? 4.025 -10.027 -39.465 1.00 58.38 220 THR A O 1
ATOM 1604 N N . THR A 1 221 ? 5.814 -10.232 -38.125 1.00 54.78 221 THR A N 1
ATOM 1605 C CA . THR A 1 221 ? 6.572 -9.101 -38.710 1.00 54.78 221 THR A CA 1
ATOM 1606 C C . THR A 1 221 ? 8.095 -9.271 -38.670 1.00 54.78 221 THR A C 1
ATOM 1608 O O . THR A 1 221 ? 8.821 -8.278 -38.737 1.00 54.78 221 THR A O 1
ATOM 1611 N N . ALA A 1 222 ? 8.623 -10.495 -38.577 1.00 55.31 222 ALA A N 1
ATOM 1612 C CA . ALA A 1 222 ? 10.045 -10.710 -38.832 1.00 55.31 222 ALA A CA 1
ATOM 1613 C C . ALA A 1 222 ? 10.338 -10.448 -40.321 1.00 55.31 222 ALA A C 1
ATOM 1615 O O . ALA A 1 222 ? 10.251 -11.334 -41.168 1.00 55.31 222 ALA A O 1
ATOM 1616 N N . ALA A 1 223 ? 10.643 -9.193 -40.655 1.00 58.25 223 ALA A N 1
ATOM 1617 C CA . ALA A 1 223 ? 11.358 -8.876 -41.875 1.00 58.25 223 ALA A CA 1
ATOM 1618 C C . ALA A 1 223 ? 12.728 -9.556 -41.774 1.00 58.25 223 ALA A C 1
ATOM 1620 O O . ALA A 1 223 ? 13.563 -9.157 -40.966 1.00 58.25 223 ALA A O 1
ATOM 1621 N N . ASP A 1 224 ? 12.952 -10.572 -42.604 1.00 59.50 224 ASP A N 1
ATOM 1622 C CA . ASP A 1 224 ? 14.218 -11.317 -42.703 1.00 59.50 224 ASP A CA 1
ATOM 1623 C C . ASP A 1 224 ? 15.399 -10.433 -43.169 1.00 59.50 224 ASP A C 1
ATOM 1625 O O . ASP A 1 224 ? 16.547 -10.866 -43.221 1.00 59.50 224 ASP A O 1
ATOM 1629 N N . MET A 1 225 ? 15.131 -9.168 -43.521 1.00 52.62 225 MET A N 1
ATOM 1630 C CA . MET A 1 225 ? 16.096 -8.230 -44.078 1.00 52.62 225 MET A CA 1
ATOM 1631 C C . MET A 1 225 ? 15.958 -6.842 -43.435 1.00 52.62 225 MET A C 1
ATOM 1633 O O . MET A 1 225 ? 15.053 -6.074 -43.756 1.00 52.62 225 MET A O 1
ATOM 1637 N N . PHE A 1 226 ? 16.899 -6.506 -42.550 1.00 64.06 226 PHE A N 1
ATOM 1638 C CA . PHE A 1 226 ? 17.134 -5.139 -42.078 1.00 64.06 226 PHE A CA 1
ATOM 1639 C C . PHE A 1 226 ? 18.209 -4.488 -42.958 1.00 64.06 226 PHE A C 1
ATOM 1641 O O . PHE A 1 226 ? 19.396 -4.777 -42.817 1.00 64.06 226 PHE A O 1
ATOM 1648 N N . LEU A 1 227 ? 17.798 -3.611 -43.876 1.00 64.62 227 LEU A N 1
ATOM 1649 C CA . LEU A 1 227 ? 18.710 -2.757 -44.641 1.00 64.62 227 LEU A CA 1
ATOM 1650 C C . LEU A 1 227 ? 19.003 -1.496 -43.822 1.00 64.62 227 LEU A C 1
ATOM 1652 O O . LEU A 1 227 ? 18.132 -0.647 -43.645 1.00 64.62 227 LEU A O 1
ATOM 1656 N N . ILE A 1 228 ? 20.223 -1.399 -43.294 1.00 71.62 228 ILE A N 1
ATOM 1657 C CA . ILE A 1 228 ? 20.728 -0.205 -42.608 1.00 71.62 228 ILE A CA 1
ATOM 1658 C C . ILE A 1 228 ? 21.473 0.635 -43.649 1.00 71.62 228 ILE A C 1
ATOM 1660 O O . ILE A 1 228 ? 22.551 0.247 -44.094 1.00 71.62 228 ILE A O 1
ATOM 1664 N N . ASP A 1 229 ? 20.888 1.767 -44.044 1.00 70.50 229 ASP A N 1
ATOM 1665 C CA . ASP A 1 229 ? 21.555 2.765 -44.883 1.00 70.50 229 ASP A CA 1
ATOM 1666 C C . ASP A 1 229 ? 22.479 3.613 -43.998 1.00 70.50 229 ASP A C 1
ATOM 1668 O O . ASP A 1 229 ? 22.020 4.399 -43.166 1.00 70.50 229 ASP A O 1
ATOM 1672 N N . VAL A 1 230 ? 23.789 3.396 -44.117 1.00 66.25 230 VAL A N 1
ATOM 1673 C CA . VAL A 1 230 ? 24.800 4.225 -43.455 1.00 66.25 230 VAL A CA 1
ATOM 1674 C C . VAL A 1 230 ? 25.194 5.318 -44.438 1.00 66.25 230 VAL A C 1
ATOM 1676 O O . VAL A 1 230 ? 26.002 5.086 -45.337 1.00 66.25 230 VAL A O 1
ATOM 1679 N N . GLN A 1 231 ? 24.621 6.508 -44.267 1.00 64.06 231 GLN A N 1
ATOM 1680 C CA . GLN A 1 231 ? 25.107 7.698 -44.959 1.00 64.06 231 GLN A CA 1
ATOM 1681 C C . GLN A 1 231 ? 26.345 8.266 -44.240 1.00 64.06 231 GLN A C 1
ATOM 1683 O O . GLN A 1 231 ? 26.385 8.224 -43.006 1.00 64.06 231 GLN A O 1
ATOM 1688 N N . PRO A 1 232 ? 27.359 8.732 -44.998 1.00 67.19 232 PRO A N 1
ATOM 1689 C CA . PRO A 1 232 ? 28.622 9.243 -44.463 1.00 67.19 232 PRO A CA 1
ATOM 1690 C C . PRO A 1 232 ? 28.476 10.543 -43.662 1.00 67.19 232 PRO A C 1
ATOM 1692 O O . PRO A 1 232 ? 27.558 11.341 -43.965 1.00 67.19 232 PRO A O 1
#

Foldseek 3Di:
DLVCVVVVDDLVNVLVVLLVVLLVVLQVVLVVVVVVVVVCLVCVCVVCVVVDPPDDDNRDDDPVNSVVSSVVSSVLSNLVSVLVSVVSVQDDSVVVVDPPPDRDPDPPPVNVVSVVVSLVVQLVVQCVVVVHNVRSCVVSVVVVVLLVVLLVVLVVVLVVLVVQCPPPDPVSVVVNCQSNDPPRCSSVVSSVVSVVVVVVVVVVVVVVVVVVVVVVCCPPDPPVDDDDDDDD

Secondary structure (DSSP, 8-state):
-HHHHHTT--HHHHHHHHHHHHHHHHHHHHHHHHHHHHHHHHHHHHHHTTTS-SS-------HHHHHHHHHHHHHHHHHHHHHHHHHHHT--GGGSSS----------HHHHHHHHHHHHHHHHHHHHHTT-HHHHHHHHHHHHHHHHHHHHHHHHHHHHHGGGGG-S-HHHHHHHHHHHSTT-THHHHHHHHHHHHHHHHHHHHHHHHHHHHHHHHHHHH--S--------